Protein AF-A0A917BSP9-F1 (afdb_monomer_lite)

Organism: NCBI:txid2040280

Radius of gyration: 27.39 Å; chains: 1; bounding box: 75×54×47 Å

pLDDT: mean 82.01, std 20.77, range [38.53, 98.5]

Secondary structure (DSSP, 8-state):
--HHHHHHHHHHHHHHHHHHHHH-S----TTSTTHHHH-SSHHHHHHHHHHHHHHHHHHHHHHHHHH-TT-HHHHHHHHHHHHHHHSHHHHHHHHHHHHS-SSHHHHHHHHHHHHHHHHHHHHHTTSS-GGGTT-HHHHHHHHHHHHHHHHT--TT----------TTSSSSSSSS-----PPPPPPPP-PPPP---TT-HHHHHHHHHTT--

Structure (mmCIF, N/CA/C/O backbone):
data_AF-A0A917BSP9-F1
#
_entry.id   AF-A0A917BSP9-F1
#
loop_
_atom_site.group_PDB
_atom_site.id
_atom_site.type_symbol
_atom_site.label_atom_id
_atom_site.label_alt_id
_atom_site.label_comp_id
_atom_site.label_asym_id
_atom_site.label_entity_id
_atom_site.label_seq_id
_atom_site.pdbx_PDB_ins_code
_atom_site.Cartn_x
_atom_site.Cartn_y
_atom_site.Cartn_z
_atom_site.occupancy
_atom_site.B_iso_or_equiv
_atom_site.auth_seq_id
_atom_site.auth_comp_id
_atom_site.auth_asym_id
_atom_site.auth_atom_id
_atom_site.pdbx_PDB_model_num
ATOM 1 N N . MET A 1 1 ? 0.815 17.461 21.382 1.00 49.34 1 MET A N 1
ATOM 2 C CA . MET A 1 1 ? 0.401 16.063 21.642 1.00 49.34 1 MET A CA 1
ATOM 3 C C . MET A 1 1 ? 1.447 15.393 22.521 1.00 49.34 1 MET A C 1
ATOM 5 O O . MET A 1 1 ? 2.628 15.576 22.262 1.00 49.34 1 MET A O 1
ATOM 9 N N . THR A 1 2 ? 1.045 14.696 23.586 1.00 68.25 2 THR A N 1
ATOM 10 C CA . THR A 1 2 ? 1.968 14.062 24.544 1.00 68.25 2 THR A CA 1
ATOM 11 C C . THR A 1 2 ? 2.413 12.681 24.053 1.00 68.25 2 THR A C 1
ATOM 13 O O . THR A 1 2 ? 1.667 12.002 23.351 1.00 68.25 2 THR A O 1
ATOM 16 N N . TRP A 1 3 ? 3.607 12.235 24.458 1.00 66.50 3 TRP A N 1
ATOM 17 C CA . TRP A 1 3 ? 4.153 10.886 24.210 1.00 66.50 3 TRP A CA 1
ATOM 18 C C . TRP A 1 3 ? 3.112 9.767 24.408 1.00 66.50 3 TRP A C 1
ATOM 20 O O . TRP A 1 3 ? 2.979 8.870 23.579 1.00 66.50 3 TRP A O 1
ATOM 30 N N . LYS A 1 4 ? 2.280 9.880 25.452 1.00 67.50 4 LYS A N 1
ATOM 31 C CA . LYS A 1 4 ? 1.187 8.937 25.741 1.00 67.50 4 LYS A CA 1
ATOM 32 C C . LYS A 1 4 ? 0.162 8.827 24.600 1.00 67.50 4 LYS A C 1
ATOM 34 O O . LYS A 1 4 ? -0.273 7.722 24.294 1.00 67.50 4 LYS A O 1
ATOM 39 N N . ALA A 1 5 ? -0.194 9.937 23.950 1.00 68.44 5 ALA A N 1
ATOM 40 C CA . ALA A 1 5 ? -1.139 9.945 22.832 1.00 68.44 5 ALA A CA 1
ATOM 41 C C . ALA A 1 5 ? -0.550 9.287 21.572 1.00 68.44 5 ALA A C 1
ATOM 43 O O . ALA A 1 5 ? -1.230 8.506 20.911 1.00 68.44 5 ALA A O 1
ATOM 44 N N . TYR A 1 6 ? 0.732 9.538 21.276 1.00 60.72 6 TYR A N 1
ATOM 45 C CA . TYR A 1 6 ? 1.415 8.920 20.134 1.00 60.72 6 TYR A CA 1
ATOM 46 C C . TYR A 1 6 ? 1.546 7.398 20.296 1.00 60.72 6 TYR A C 1
ATOM 48 O O . TYR A 1 6 ? 1.212 6.642 19.384 1.00 60.72 6 TYR A O 1
ATOM 56 N N . HIS A 1 7 ? 1.957 6.934 21.482 1.00 71.62 7 HIS A N 1
ATOM 57 C CA . HIS A 1 7 ? 2.047 5.500 21.767 1.00 71.62 7 HIS A CA 1
ATOM 58 C C . HIS A 1 7 ? 0.688 4.803 21.728 1.00 71.62 7 HIS A C 1
ATOM 60 O O . HIS A 1 7 ? 0.604 3.691 21.206 1.00 71.62 7 HIS A O 1
ATOM 66 N N . ARG A 1 8 ? -0.376 5.469 22.197 1.00 86.88 8 ARG A N 1
ATOM 67 C CA . ARG A 1 8 ? -1.749 4.968 22.068 1.00 86.88 8 ARG A CA 1
ATOM 68 C C . ARG A 1 8 ? -2.145 4.821 20.599 1.00 86.88 8 ARG A C 1
ATOM 70 O O . ARG A 1 8 ? -2.619 3.758 20.219 1.00 86.88 8 ARG A O 1
ATOM 77 N N . ARG A 1 9 ? -1.874 5.826 19.757 1.00 93.25 9 ARG A N 1
ATOM 78 C CA . ARG A 1 9 ? -2.204 5.760 18.324 1.00 93.25 9 ARG A CA 1
ATOM 79 C C . ARG A 1 9 ? -1.473 4.638 17.596 1.00 93.25 9 ARG A C 1
ATOM 81 O O . ARG A 1 9 ? -2.089 3.907 16.827 1.00 93.25 9 ARG A O 1
ATOM 88 N N . ALA A 1 10 ? -0.178 4.471 17.853 1.00 93.06 10 ALA A N 1
ATOM 89 C CA . ALA A 1 10 ? 0.601 3.395 17.248 1.00 93.06 10 ALA A CA 1
ATOM 90 C C . ALA A 1 10 ? 0.126 2.001 17.695 1.00 93.06 10 ALA A C 1
ATOM 92 O O . ALA A 1 10 ? 0.130 1.072 16.890 1.00 93.06 10 ALA A O 1
ATOM 93 N N . GLU A 1 11 ? -0.277 1.849 18.960 1.00 94.75 11 GLU A N 1
ATOM 94 C CA . GLU A 1 11 ? -0.828 0.593 19.479 1.00 94.75 11 GLU A CA 1
ATOM 95 C C . GLU A 1 11 ? -2.179 0.259 18.849 1.00 94.75 11 GLU A C 1
ATOM 97 O O . GLU A 1 11 ? -2.334 -0.828 18.296 1.00 94.75 11 GLU A O 1
ATOM 102 N N . VAL A 1 12 ? -3.115 1.210 18.824 1.00 96.62 12 VAL A N 1
ATOM 103 C CA . VAL A 1 12 ? -4.421 0.997 18.183 1.00 96.62 12 VAL A CA 1
ATOM 104 C C . VAL A 1 12 ? -4.240 0.673 16.698 1.00 96.62 12 VAL A C 1
ATOM 106 O O . VAL A 1 12 ? -4.826 -0.286 16.209 1.00 96.62 12 VAL A O 1
ATOM 109 N N . LEU A 1 13 ? -3.346 1.364 15.977 1.00 96.62 13 LEU A N 1
ATOM 110 C CA . LEU A 1 13 ? -3.078 1.056 14.566 1.00 96.62 13 LEU A CA 1
ATOM 111 C C . LEU A 1 13 ? -2.479 -0.350 14.352 1.00 96.62 13 LEU A C 1
ATOM 113 O O . LEU A 1 13 ? -2.692 -0.959 13.302 1.00 96.62 13 LEU A O 1
ATOM 117 N N . ARG A 1 14 ? -1.723 -0.894 15.318 1.00 96.12 14 ARG A N 1
ATOM 118 C CA . ARG A 1 14 ? -1.266 -2.295 15.266 1.00 96.12 14 ARG A CA 1
ATOM 119 C C . ARG A 1 14 ? -2.429 -3.270 15.417 1.00 96.12 14 ARG A C 1
ATOM 121 O O . ARG A 1 14 ? -2.484 -4.229 14.654 1.00 96.12 14 ARG A O 1
ATOM 128 N N . GLN A 1 15 ? -3.341 -3.008 16.349 1.00 97.06 15 GLN A N 1
ATOM 129 C CA . GLN A 1 15 ? -4.525 -3.841 16.579 1.00 97.06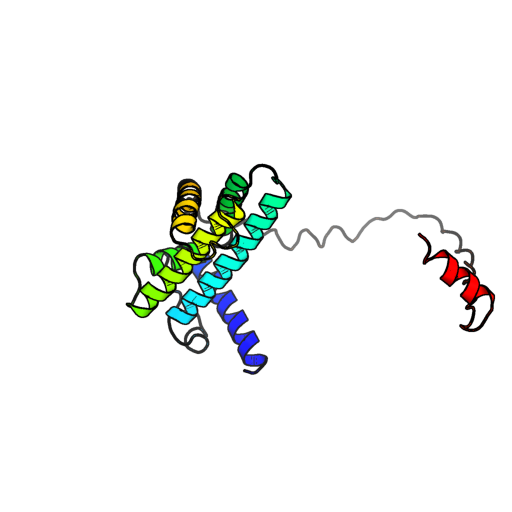 15 GLN A CA 1
ATOM 130 C C . GLN A 1 15 ? -5.479 -3.808 15.382 1.00 97.06 15 GLN A C 1
ATOM 132 O O . GLN A 1 15 ? -5.897 -4.857 14.904 1.00 97.06 15 GLN A O 1
ATOM 137 N N . VAL A 1 16 ? -5.727 -2.619 14.828 1.00 98.19 16 VAL A N 1
ATOM 138 C CA . VAL A 1 16 ? -6.470 -2.411 13.576 1.00 98.19 16 VAL A CA 1
ATOM 139 C C . VAL A 1 16 ? -5.854 -3.233 12.442 1.00 98.19 16 VAL A C 1
ATOM 141 O O . VAL A 1 16 ? -6.567 -3.980 11.781 1.00 98.19 16 VAL A O 1
ATOM 144 N N . ALA A 1 17 ? -4.534 -3.141 12.234 1.00 96.81 17 ALA A N 1
ATOM 145 C CA . ALA A 1 17 ? -3.855 -3.900 11.182 1.00 96.81 17 ALA A CA 1
ATOM 146 C C . ALA A 1 17 ? -4.019 -5.420 11.361 1.00 96.81 17 ALA A C 1
ATOM 148 O O . ALA A 1 17 ? -4.314 -6.124 10.401 1.00 96.81 17 ALA A O 1
ATOM 149 N N . ALA A 1 18 ? -3.886 -5.920 12.594 1.00 96.38 18 ALA A N 1
ATOM 150 C CA . ALA A 1 18 ? -4.111 -7.332 12.890 1.00 96.38 18 ALA A CA 1
ATOM 151 C C . ALA A 1 18 ? -5.566 -7.757 12.625 1.00 96.38 18 ALA A C 1
ATOM 153 O O . ALA A 1 18 ? -5.799 -8.842 12.095 1.00 96.38 18 ALA A O 1
ATOM 154 N N . ALA A 1 19 ? -6.541 -6.904 12.953 1.00 97.31 19 ALA A N 1
ATOM 155 C CA . ALA A 1 19 ? -7.955 -7.186 12.735 1.00 97.31 19 ALA A CA 1
ATOM 156 C C . ALA A 1 19 ? -8.299 -7.282 11.241 1.00 97.31 19 ALA A C 1
ATOM 158 O O . ALA A 1 19 ? -8.952 -8.239 10.827 1.00 97.31 19 ALA A O 1
ATOM 159 N N . VAL A 1 20 ? -7.821 -6.347 10.414 1.00 96.75 20 VAL A N 1
ATOM 160 C CA . VAL A 1 20 ? -8.097 -6.378 8.965 1.00 96.75 20 VAL A CA 1
ATOM 161 C C . VAL A 1 20 ? -7.381 -7.532 8.274 1.00 96.75 20 VAL A C 1
ATOM 163 O O . VAL A 1 20 ? -7.950 -8.148 7.377 1.00 96.75 20 VAL A O 1
ATOM 166 N N . ASP A 1 21 ? -6.165 -7.881 8.706 1.00 93.94 21 ASP A N 1
ATOM 167 C CA . ASP A 1 21 ? -5.427 -9.022 8.150 1.00 93.94 21 ASP A CA 1
ATOM 168 C C . ASP A 1 21 ? -6.046 -10.373 8.535 1.00 93.94 21 ASP A C 1
ATOM 170 O O . ASP A 1 21 ? -5.861 -11.348 7.798 1.00 93.94 21 ASP A O 1
ATOM 174 N N . LEU A 1 22 ? -6.780 -10.429 9.653 1.00 94.00 22 LEU A N 1
ATOM 175 C CA . LEU A 1 22 ? -7.573 -11.587 10.059 1.00 94.00 22 LEU A CA 1
ATOM 176 C C . LEU A 1 22 ? -8.869 -11.698 9.245 1.00 94.00 22 LEU A C 1
ATOM 178 O O . LEU A 1 22 ? -9.186 -12.785 8.770 1.00 94.00 22 LEU A O 1
ATOM 182 N N . ARG A 1 23 ? -9.608 -10.592 9.090 1.00 93.94 23 ARG A N 1
ATOM 183 C CA . ARG A 1 23 ? -10.923 -10.575 8.423 1.00 93.94 23 ARG A CA 1
ATOM 184 C C . ARG A 1 23 ? -10.823 -10.703 6.909 1.00 93.94 23 ARG A C 1
ATOM 186 O O . ARG A 1 23 ? -11.535 -11.506 6.321 1.00 93.94 23 ARG A O 1
ATOM 193 N N . ARG A 1 24 ? -9.926 -9.925 6.291 1.00 94.06 24 ARG A N 1
ATOM 194 C CA . ARG A 1 24 ? -9.717 -9.856 4.832 1.00 94.06 24 ARG A CA 1
ATOM 195 C C . ARG A 1 24 ? -11.021 -9.724 4.035 1.00 94.06 24 ARG A C 1
ATOM 197 O O . ARG A 1 24 ? -11.161 -10.320 2.973 1.00 94.06 24 ARG A O 1
ATOM 204 N N . ASP A 1 25 ? -11.954 -8.938 4.551 1.00 94.56 25 ASP A N 1
ATOM 205 C CA . ASP A 1 25 ? -13.281 -8.703 3.972 1.00 94.56 25 ASP A CA 1
ATOM 206 C C . ASP A 1 25 ? -13.430 -7.289 3.382 1.00 94.56 25 ASP A C 1
ATOM 208 O O . ASP A 1 25 ? -14.484 -6.955 2.856 1.00 94.56 25 ASP A O 1
ATOM 212 N N . GLY A 1 26 ? -12.389 -6.453 3.479 1.00 94.88 26 GLY A N 1
ATOM 213 C CA . GLY A 1 26 ? -12.411 -5.060 3.020 1.00 94.88 26 GLY A CA 1
ATOM 214 C C . GLY A 1 26 ? -13.157 -4.097 3.948 1.00 94.88 26 GLY A C 1
ATOM 215 O O . GLY A 1 26 ? -13.163 -2.897 3.694 1.00 94.88 26 GLY A O 1
ATOM 216 N N . THR A 1 27 ? -13.727 -4.575 5.057 1.00 96.31 27 THR A N 1
ATOM 217 C CA . THR A 1 27 ? -14.506 -3.728 5.967 1.00 96.31 27 THR A CA 1
ATOM 218 C C . THR A 1 27 ? -13.588 -2.880 6.848 1.00 96.31 27 THR A C 1
ATOM 220 O O . THR A 1 27 ? -12.643 -3.383 7.465 1.00 96.31 27 THR A O 1
ATOM 223 N N . LEU A 1 28 ? -13.880 -1.579 6.950 1.00 96.75 28 LEU A N 1
ATOM 224 C CA . LEU A 1 28 ? -13.164 -0.677 7.851 1.00 96.75 28 LEU A CA 1
ATOM 225 C C . LEU A 1 28 ? -13.391 -1.111 9.318 1.00 96.75 28 LEU A C 1
ATOM 227 O O . LEU A 1 28 ? -14.539 -1.193 9.754 1.00 96.75 28 LEU A O 1
ATOM 231 N N . PRO A 1 29 ? -12.336 -1.385 10.108 1.00 95.44 29 PRO A N 1
ATOM 232 C CA . PRO A 1 29 ? -12.455 -2.021 11.423 1.00 95.44 29 PRO A CA 1
ATOM 233 C C . PRO A 1 29 ? -12.761 -0.995 12.532 1.00 95.44 29 PRO A C 1
ATOM 235 O O . PRO A 1 29 ? -11.977 -0.814 13.468 1.00 95.44 29 PRO A O 1
ATOM 238 N N . THR A 1 30 ? -13.880 -0.280 12.417 1.00 96.00 30 THR A N 1
ATOM 239 C CA . THR A 1 30 ? -14.297 0.759 13.380 1.00 96.00 30 THR A CA 1
ATOM 240 C C . THR A 1 30 ? -14.679 0.195 14.751 1.00 96.00 30 THR A C 1
ATOM 242 O O . THR A 1 30 ? -14.693 0.921 15.742 1.00 96.00 30 THR A O 1
ATOM 245 N N . ASP A 1 31 ? -14.925 -1.111 14.822 1.00 95.69 31 ASP A N 1
ATOM 246 C CA . ASP A 1 31 ? -15.264 -1.864 16.026 1.00 95.69 31 ASP A CA 1
ATOM 247 C C . ASP A 1 31 ? -14.044 -2.259 16.882 1.00 95.69 31 ASP A C 1
ATOM 249 O O . ASP A 1 31 ? -14.206 -2.762 17.996 1.00 95.69 31 ASP A O 1
ATOM 253 N N . VAL A 1 32 ? -12.816 -2.034 16.398 1.00 96.38 32 VAL A N 1
ATOM 254 C CA . VAL A 1 32 ? -11.599 -2.318 17.174 1.00 96.38 32 VAL A CA 1
ATOM 255 C C . VAL A 1 32 ? -11.508 -1.368 18.380 1.00 96.38 32 VAL A C 1
ATOM 257 O O . VAL A 1 32 ? -11.580 -0.146 18.208 1.00 96.38 32 VAL A O 1
ATOM 260 N N . PRO A 1 33 ? -11.298 -1.886 19.609 1.00 95.06 33 PRO A N 1
ATOM 261 C CA . PRO A 1 33 ? -11.201 -1.053 20.803 1.00 95.06 33 PRO A CA 1
ATOM 262 C C . PRO A 1 33 ? -10.160 0.064 20.670 1.00 95.06 33 PRO A C 1
ATOM 264 O O . PRO A 1 33 ? -9.021 -0.165 20.263 1.00 95.06 33 PRO A O 1
ATOM 267 N N . GLY A 1 34 ? -10.533 1.286 21.051 1.00 93.94 34 GLY A N 1
ATOM 268 C CA . GLY A 1 34 ? -9.641 2.441 20.994 1.00 93.94 34 GLY A CA 1
ATOM 269 C C . GLY A 1 34 ? -9.672 3.216 19.674 1.00 93.94 34 GLY A C 1
ATOM 270 O O . GLY A 1 34 ? -9.044 4.276 19.618 1.00 93.94 34 GLY A O 1
ATOM 271 N N . VAL A 1 35 ? -10.345 2.725 18.623 1.00 96.69 35 VAL A N 1
ATOM 272 C CA . VAL A 1 35 ? -10.421 3.414 17.322 1.00 96.69 35 VAL A CA 1
ATOM 273 C C . VAL A 1 35 ? -11.150 4.749 17.443 1.00 96.69 35 VAL A C 1
ATOM 275 O O . VAL A 1 35 ? -10.567 5.773 17.086 1.00 96.69 35 VAL A O 1
ATOM 278 N N . ALA A 1 36 ? -12.361 4.753 18.004 1.00 94.88 36 ALA A N 1
ATOM 279 C CA . ALA A 1 36 ? -13.198 5.951 18.116 1.00 94.88 36 ALA A CA 1
ATOM 280 C C . ALA A 1 36 ? -12.549 7.068 18.957 1.00 94.88 36 ALA A C 1
ATOM 282 O O . ALA A 1 36 ? -12.802 8.248 18.739 1.00 94.88 36 ALA A O 1
ATOM 283 N N . GLU A 1 37 ? -11.685 6.718 19.912 1.00 94.06 37 GLU A N 1
ATOM 284 C CA . GLU A 1 37 ? -10.956 7.682 20.740 1.00 94.06 37 GLU A CA 1
ATOM 285 C C . GLU A 1 37 ? -9.628 8.145 20.123 1.00 94.06 37 GLU A C 1
ATOM 287 O O . GLU A 1 37 ? -9.020 9.099 20.615 1.00 94.06 37 GLU A O 1
ATOM 292 N N . THR A 1 38 ? -9.125 7.440 19.106 1.00 95.69 38 THR A N 1
ATOM 293 C CA . THR A 1 38 ? -7.786 7.656 18.530 1.00 95.69 38 THR A CA 1
ATOM 294 C C . THR A 1 38 ? -7.829 8.321 17.161 1.00 95.69 38 THR A C 1
ATOM 296 O O . THR A 1 38 ? -6.916 9.090 16.834 1.00 95.69 38 THR A O 1
ATOM 299 N N . PHE A 1 39 ? -8.840 8.000 16.359 1.00 95.69 39 PHE A N 1
ATOM 300 C CA . PHE A 1 39 ? -9.026 8.520 15.011 1.00 95.69 39 PHE A CA 1
ATOM 301 C C . PHE A 1 39 ? -10.222 9.459 14.997 1.00 95.69 39 PHE A C 1
ATOM 303 O O . PHE A 1 39 ? -11.240 9.182 15.623 1.00 95.69 39 PHE A O 1
ATOM 310 N N . THR A 1 40 ? -10.077 10.601 14.326 1.00 95.31 40 THR A N 1
ATOM 311 C CA . THR A 1 40 ? -11.130 11.630 14.318 1.00 95.31 40 THR A CA 1
ATOM 312 C C . THR A 1 40 ? -12.373 11.180 13.554 1.00 95.31 40 THR A C 1
ATOM 314 O O . THR A 1 40 ? -13.487 11.494 13.961 1.00 95.31 40 THR A O 1
ATOM 317 N N . ASP A 1 41 ? -12.170 10.471 12.449 1.00 96.31 41 ASP A N 1
ATOM 318 C CA . ASP A 1 41 ? -13.205 9.980 11.549 1.00 96.31 41 ASP A CA 1
ATOM 319 C C . ASP A 1 41 ? -12.668 8.789 10.731 1.00 96.31 41 ASP A C 1
ATOM 321 O O . ASP A 1 41 ? -11.490 8.418 10.831 1.00 96.31 41 ASP A O 1
ATOM 325 N N . ASP A 1 42 ? -13.535 8.192 9.911 1.00 97.44 42 ASP A N 1
ATOM 326 C CA . ASP A 1 42 ? -13.175 7.087 9.018 1.00 97.44 42 ASP A CA 1
ATOM 327 C C . ASP A 1 42 ? -12.043 7.476 8.061 1.00 97.44 42 ASP A C 1
ATOM 329 O O . ASP A 1 42 ? -11.150 6.672 7.792 1.00 97.44 42 ASP A O 1
ATOM 333 N N . LEU A 1 43 ? -12.025 8.726 7.587 1.00 97.81 43 LEU A N 1
ATOM 334 C CA . LEU A 1 43 ? -10.984 9.220 6.692 1.00 97.81 43 LEU A CA 1
ATOM 335 C C . LEU A 1 43 ? -9.607 9.260 7.374 1.00 97.81 43 LEU A C 1
ATOM 337 O O . LEU A 1 43 ? -8.609 8.922 6.738 1.00 97.81 43 LEU A O 1
ATOM 341 N N . ASP A 1 44 ? -9.524 9.641 8.650 1.00 97.75 44 ASP A N 1
ATOM 342 C CA . ASP A 1 44 ? -8.280 9.592 9.425 1.00 97.75 44 ASP A CA 1
ATOM 343 C C . ASP A 1 44 ? -7.784 8.146 9.604 1.00 97.75 44 ASP A C 1
ATOM 345 O O . ASP A 1 44 ? -6.590 7.865 9.440 1.00 97.75 44 ASP A O 1
ATOM 349 N N . LEU A 1 45 ? -8.692 7.199 9.868 1.00 98.06 45 LEU A N 1
ATOM 350 C CA . LEU A 1 45 ? -8.347 5.778 9.960 1.00 98.06 45 LEU A CA 1
ATOM 351 C C . LEU A 1 45 ? -7.869 5.214 8.612 1.00 98.06 45 LEU A C 1
ATOM 353 O O . LEU A 1 45 ? -6.801 4.597 8.546 1.00 98.06 45 LEU A O 1
ATOM 357 N N . ILE A 1 46 ? -8.607 5.470 7.529 1.00 98.31 46 ILE A N 1
ATOM 358 C CA . ILE A 1 46 ? -8.232 5.071 6.165 1.00 98.31 46 ILE A CA 1
ATOM 359 C C . ILE A 1 46 ? -6.890 5.701 5.783 1.00 98.31 46 ILE A C 1
ATOM 361 O O . ILE A 1 46 ? -6.017 5.019 5.248 1.00 98.31 46 ILE A O 1
ATOM 365 N N . GLY A 1 47 ? -6.675 6.978 6.102 1.00 97.81 47 GLY A N 1
ATOM 366 C CA . GLY A 1 47 ? -5.415 7.674 5.854 1.00 97.81 47 GLY A CA 1
ATOM 367 C C . GLY A 1 47 ? -4.230 7.024 6.573 1.00 97.81 47 GLY A C 1
ATOM 368 O O . GLY A 1 47 ? -3.159 6.865 5.984 1.00 97.81 47 GLY A O 1
ATOM 369 N N . ALA A 1 48 ? -4.416 6.582 7.819 1.00 98.00 48 ALA A N 1
ATOM 370 C CA . ALA A 1 48 ? -3.388 5.860 8.566 1.00 98.00 48 ALA A CA 1
ATOM 371 C C . ALA A 1 48 ? -3.084 4.473 7.970 1.00 98.00 48 ALA A C 1
ATOM 373 O O . ALA A 1 48 ? -1.917 4.077 7.883 1.00 98.00 48 ALA A O 1
ATOM 374 N N . LEU A 1 49 ? -4.116 3.750 7.528 1.00 98.38 49 LEU A N 1
ATOM 375 C CA . LEU A 1 49 ? -3.976 2.467 6.836 1.00 98.38 49 LEU A CA 1
ATOM 376 C C . LEU A 1 49 ? -3.264 2.624 5.486 1.00 98.38 49 LEU A C 1
ATOM 378 O O . LEU A 1 49 ? -2.310 1.895 5.208 1.00 98.38 49 LEU A O 1
ATOM 382 N N . HIS A 1 50 ? -3.647 3.627 4.697 1.00 97.75 50 HIS A N 1
ATOM 383 C CA . HIS A 1 50 ? -3.011 3.955 3.423 1.00 97.75 50 HIS A CA 1
ATOM 384 C C . HIS A 1 50 ? -1.546 4.370 3.605 1.00 97.75 50 HIS A C 1
ATOM 386 O O . HIS A 1 50 ? -0.689 3.974 2.820 1.00 97.75 50 HIS A O 1
ATOM 392 N N . LEU A 1 51 ? -1.216 5.134 4.652 1.00 97.38 51 LEU A N 1
ATOM 393 C CA . LEU A 1 51 ? 0.174 5.484 4.957 1.00 97.38 51 LEU A CA 1
ATOM 394 C C . LEU A 1 51 ? 1.012 4.237 5.269 1.00 97.38 51 LEU A C 1
ATOM 396 O O . LEU A 1 51 ? 2.128 4.103 4.769 1.00 97.38 51 LEU A O 1
ATOM 400 N N . ARG A 1 52 ? 0.471 3.304 6.061 1.00 97.81 52 ARG A N 1
ATOM 401 C CA . ARG A 1 52 ? 1.145 2.038 6.378 1.00 97.81 52 ARG A CA 1
ATOM 402 C C . ARG A 1 52 ? 1.336 1.161 5.140 1.00 97.81 52 ARG A C 1
ATOM 404 O O . ARG A 1 52 ? 2.407 0.577 4.978 1.00 97.81 52 ARG A O 1
ATOM 411 N N . TRP A 1 53 ? 0.321 1.087 4.277 1.00 98.19 53 TRP A N 1
ATOM 412 C CA . TRP A 1 53 ? 0.419 0.456 2.960 1.00 98.19 53 TRP A CA 1
ATOM 413 C C . TRP A 1 53 ? 1.561 1.072 2.147 1.00 98.19 53 TRP A C 1
ATOM 415 O O . TRP A 1 53 ? 2.473 0.362 1.733 1.00 98.19 53 TRP A O 1
ATOM 425 N N . HIS A 1 54 ? 1.565 2.397 2.012 1.00 97.56 54 HIS A N 1
ATOM 426 C CA . HIS A 1 54 ? 2.534 3.123 1.204 1.00 97.56 54 HIS A CA 1
ATOM 427 C C . HIS A 1 54 ? 3.979 2.922 1.683 1.00 97.56 54 HIS A C 1
ATOM 429 O O . HIS A 1 54 ? 4.872 2.631 0.893 1.00 97.56 54 HIS A O 1
ATOM 435 N N . GLN A 1 55 ? 4.213 3.008 2.995 1.00 97.69 55 GLN A N 1
ATOM 436 C CA . GLN A 1 55 ? 5.532 2.761 3.584 1.00 97.69 55 GLN A CA 1
ATOM 437 C C . GLN A 1 55 ? 6.022 1.333 3.316 1.00 97.69 55 GLN A C 1
ATOM 439 O O . GLN A 1 55 ? 7.195 1.128 3.006 1.00 97.69 55 GLN A O 1
ATOM 444 N N . ARG A 1 56 ? 5.129 0.337 3.411 1.00 98.19 56 ARG A N 1
ATOM 445 C CA . ARG A 1 56 ? 5.469 -1.051 3.077 1.00 98.19 56 ARG A CA 1
ATOM 446 C C . ARG A 1 56 ? 5.767 -1.209 1.590 1.00 98.19 56 ARG A C 1
ATOM 448 O O . ARG A 1 56 ? 6.730 -1.891 1.261 1.00 98.19 56 ARG A O 1
ATOM 455 N N . LEU A 1 57 ? 4.953 -0.607 0.727 1.00 98.50 57 LEU A N 1
ATOM 456 C CA . LEU A 1 57 ? 5.105 -0.647 -0.723 1.00 98.50 57 LEU A CA 1
ATOM 457 C C . LEU A 1 57 ? 6.477 -0.128 -1.152 1.00 98.50 57 LEU A C 1
ATOM 459 O O . LEU A 1 57 ? 7.214 -0.850 -1.816 1.00 98.50 57 LEU A O 1
ATOM 463 N N . VAL A 1 58 ? 6.847 1.076 -0.710 1.00 97.56 58 VAL A N 1
ATOM 464 C CA . VAL A 1 58 ? 8.149 1.675 -1.037 1.00 97.56 58 VAL A CA 1
ATOM 465 C C . VAL A 1 58 ? 9.295 0.780 -0.566 1.00 97.56 58 VAL A C 1
ATOM 467 O O . VAL A 1 58 ? 10.162 0.446 -1.366 1.00 97.56 58 VAL A O 1
ATOM 470 N N . GLY A 1 59 ? 9.255 0.298 0.682 1.00 98.00 59 GLY A N 1
ATOM 471 C CA . GLY A 1 59 ? 10.307 -0.578 1.204 1.00 98.00 59 GLY A CA 1
ATOM 472 C C . GLY A 1 59 ? 10.441 -1.909 0.451 1.00 98.00 59 GLY A C 1
ATOM 473 O O . GLY A 1 59 ? 11.555 -2.387 0.251 1.00 98.00 59 GLY A O 1
ATOM 474 N N . GLN A 1 60 ? 9.332 -2.506 -0.005 1.00 98.12 60 GLN A N 1
ATOM 475 C CA . GLN A 1 60 ? 9.382 -3.727 -0.820 1.00 98.12 60 GLN A CA 1
ATOM 476 C C . GLN A 1 60 ? 9.961 -3.456 -2.212 1.00 98.12 60 GLN A C 1
ATOM 478 O O . GLN A 1 60 ? 10.776 -4.237 -2.693 1.00 98.12 60 GLN A O 1
ATOM 483 N N . ILE A 1 61 ? 9.589 -2.344 -2.849 1.00 98.12 61 ILE A N 1
ATOM 484 C CA . ILE A 1 61 ? 10.151 -1.958 -4.149 1.00 98.12 61 ILE A CA 1
ATOM 485 C C . ILE A 1 61 ? 11.662 -1.738 -4.034 1.00 98.12 61 ILE A C 1
ATOM 487 O O . ILE A 1 61 ? 12.417 -2.311 -4.815 1.00 98.12 61 ILE A O 1
ATOM 491 N N . GLU A 1 62 ? 12.112 -0.969 -3.041 1.00 96.62 62 GLU A N 1
ATOM 492 C CA . GLU A 1 62 ? 13.538 -0.718 -2.798 1.00 96.62 62 GLU A CA 1
ATOM 493 C C . GLU A 1 62 ? 14.308 -2.024 -2.573 1.00 96.62 62 GLU A C 1
ATOM 495 O O . GLU A 1 62 ? 15.373 -2.231 -3.157 1.00 96.62 62 GLU A O 1
ATOM 500 N N . GLN A 1 63 ? 13.748 -2.944 -1.781 1.00 96.19 63 GLN A N 1
ATOM 501 C CA . GLN A 1 63 ? 14.342 -4.259 -1.572 1.00 96.19 63 GLN A CA 1
ATOM 502 C C . GLN A 1 63 ? 14.458 -5.036 -2.891 1.00 96.19 63 GLN A C 1
ATOM 504 O O . GLN A 1 63 ? 15.513 -5.602 -3.167 1.00 96.19 63 GLN A O 1
ATOM 509 N N . HIS A 1 64 ? 13.417 -5.071 -3.723 1.00 95.94 64 HIS A N 1
ATOM 510 C CA . HIS A 1 64 ? 13.466 -5.774 -5.009 1.00 95.94 64 HIS A CA 1
ATOM 511 C C . HIS A 1 64 ? 14.470 -5.140 -5.985 1.00 95.94 64 HIS A C 1
ATOM 513 O O . HIS A 1 64 ? 15.246 -5.862 -6.609 1.00 95.94 64 HIS A O 1
ATOM 519 N N . GLN A 1 65 ? 14.542 -3.809 -6.047 1.00 95.38 65 GLN A N 1
ATOM 520 C CA . GLN A 1 65 ? 15.496 -3.089 -6.898 1.00 95.38 65 GLN A CA 1
ATOM 521 C C . GLN A 1 65 ? 16.958 -3.351 -6.512 1.00 95.38 65 GLN A C 1
ATOM 523 O O . GLN A 1 65 ? 17.818 -3.416 -7.387 1.00 95.38 65 GLN A O 1
ATOM 528 N N . GLN A 1 66 ? 17.252 -3.561 -5.224 1.00 94.06 66 GLN A N 1
ATOM 529 C CA . GLN A 1 66 ? 18.594 -3.958 -4.776 1.00 94.06 66 GLN A CA 1
ATOM 530 C C . GLN A 1 66 ? 19.013 -5.337 -5.308 1.00 94.06 66 GLN A C 1
ATOM 532 O O . GLN A 1 66 ? 20.198 -5.564 -5.542 1.00 94.06 66 GLN A O 1
ATOM 537 N N . HIS A 1 67 ? 18.058 -6.252 -5.507 1.00 88.50 67 HIS A N 1
ATOM 538 C CA . HIS A 1 67 ? 18.323 -7.609 -5.994 1.00 88.50 67 HIS A CA 1
ATOM 539 C C . HIS A 1 67 ? 18.243 -7.721 -7.528 1.00 88.50 67 HIS A C 1
ATOM 541 O O . HIS A 1 67 ? 18.908 -8.580 -8.107 1.00 88.50 67 HIS A O 1
ATOM 547 N N . HIS A 1 68 ? 17.474 -6.848 -8.192 1.00 81.88 68 HIS A N 1
ATOM 548 C CA . HIS A 1 68 ? 17.229 -6.868 -9.641 1.00 81.88 68 HIS A CA 1
ATOM 549 C C . HIS A 1 68 ? 17.393 -5.478 -10.297 1.00 81.88 68 HIS A C 1
ATOM 551 O O . HIS A 1 68 ? 16.462 -4.969 -10.922 1.00 81.88 68 HIS A O 1
ATOM 557 N N . PRO A 1 69 ? 18.579 -4.846 -10.216 1.00 82.44 69 PRO A N 1
ATOM 558 C CA . PRO A 1 69 ? 18.750 -3.433 -10.575 1.00 82.44 69 PRO A CA 1
ATOM 559 C C . PRO A 1 69 ? 18.550 -3.112 -12.066 1.00 82.44 69 PRO A C 1
ATOM 561 O O . PRO A 1 69 ? 18.403 -1.948 -12.426 1.00 82.44 69 PRO A O 1
ATOM 564 N N . THR A 1 70 ? 18.567 -4.115 -12.947 1.00 89.62 70 THR A N 1
ATOM 565 C CA . THR A 1 70 ? 18.443 -3.930 -14.402 1.00 89.62 70 THR A CA 1
ATOM 566 C C . THR A 1 70 ? 17.004 -3.958 -14.917 1.00 89.62 70 THR A C 1
ATOM 568 O O . THR A 1 70 ? 16.780 -3.553 -16.053 1.00 89.62 70 THR A O 1
ATOM 571 N N . ASP A 1 71 ? 16.040 -4.426 -14.117 1.00 94.31 71 ASP A N 1
ATOM 572 C CA . ASP A 1 71 ? 14.619 -4.485 -14.488 1.00 94.31 71 ASP A CA 1
ATOM 573 C C . ASP A 1 71 ? 13.776 -3.771 -13.421 1.00 94.31 71 ASP A C 1
ATOM 575 O O . ASP A 1 71 ? 13.248 -4.368 -12.475 1.00 94.31 71 ASP A O 1
ATOM 579 N N . LEU A 1 72 ? 13.723 -2.441 -13.538 1.00 96.19 72 LEU A N 1
ATOM 580 C CA . LEU A 1 72 ? 13.038 -1.582 -12.573 1.00 96.19 72 LEU A CA 1
ATOM 581 C C . LEU A 1 72 ? 11.521 -1.771 -12.614 1.00 96.19 72 LEU A C 1
ATOM 583 O O . LEU A 1 72 ? 10.885 -1.747 -11.563 1.00 96.19 72 LEU A O 1
ATOM 587 N N . GLU A 1 73 ? 10.939 -1.986 -13.794 1.00 96.44 73 GLU A N 1
ATOM 588 C CA . GLU A 1 73 ? 9.497 -2.194 -13.927 1.00 96.44 73 GLU A CA 1
ATOM 589 C C . GLU A 1 73 ? 9.074 -3.518 -13.278 1.00 96.44 73 GLU A C 1
ATOM 591 O O . GLU A 1 73 ? 8.147 -3.520 -12.460 1.00 96.44 73 GLU A O 1
ATOM 596 N N . ALA A 1 74 ? 9.792 -4.621 -13.539 1.00 95.75 74 ALA A N 1
ATOM 597 C CA . ALA A 1 74 ? 9.524 -5.884 -12.854 1.00 95.75 74 ALA A CA 1
ATOM 598 C C . ALA A 1 74 ? 9.758 -5.774 -11.341 1.00 95.75 74 ALA A C 1
ATOM 600 O O . ALA A 1 74 ? 8.947 -6.276 -10.567 1.00 95.75 74 ALA A O 1
ATOM 601 N N . SER A 1 75 ? 10.796 -5.051 -10.902 1.00 97.25 75 SER A N 1
ATOM 602 C CA . SER A 1 75 ? 11.046 -4.805 -9.474 1.00 97.25 75 SER A CA 1
ATOM 603 C C . SER A 1 75 ? 9.894 -4.055 -8.800 1.00 97.25 75 SER A C 1
ATOM 605 O O . SER A 1 75 ? 9.520 -4.385 -7.674 1.00 97.25 75 SER A O 1
ATOM 607 N N . VAL A 1 76 ? 9.300 -3.066 -9.478 1.00 98.12 76 VAL A N 1
ATOM 608 C CA . VAL A 1 76 ? 8.128 -2.338 -8.969 1.00 98.12 76 VAL A CA 1
ATOM 609 C C . VAL A 1 76 ? 6.903 -3.248 -8.899 1.00 98.12 76 VAL A C 1
ATOM 611 O O . VAL A 1 76 ? 6.233 -3.272 -7.866 1.00 98.12 76 VAL A O 1
ATOM 614 N N . ARG A 1 77 ? 6.621 -4.022 -9.954 1.00 97.81 77 ARG A N 1
ATOM 615 C CA . ARG A 1 77 ? 5.511 -4.989 -9.978 1.00 97.81 77 ARG A CA 1
ATOM 616 C C . ARG A 1 77 ? 5.645 -6.021 -8.855 1.00 97.81 77 ARG A C 1
ATOM 618 O O . ARG A 1 77 ? 4.694 -6.266 -8.113 1.00 97.81 77 ARG A O 1
ATOM 625 N N . ASP A 1 78 ? 6.828 -6.606 -8.708 1.00 96.88 78 ASP A N 1
ATOM 626 C CA . ASP A 1 78 ? 7.088 -7.659 -7.730 1.00 96.88 78 ASP A CA 1
ATOM 627 C C . ASP A 1 78 ? 7.094 -7.095 -6.299 1.00 96.88 78 ASP A C 1
ATOM 629 O O . ASP A 1 78 ? 6.522 -7.706 -5.394 1.00 96.88 78 ASP A O 1
ATOM 633 N N . GLY A 1 79 ? 7.635 -5.887 -6.103 1.00 97.81 79 GLY A N 1
ATOM 634 C CA . GLY A 1 79 ? 7.559 -5.152 -4.841 1.00 97.81 79 GLY A CA 1
ATOM 635 C C . GLY A 1 79 ? 6.120 -4.802 -4.448 1.00 97.81 79 GLY A C 1
ATOM 636 O O . GLY A 1 79 ? 5.736 -4.968 -3.286 1.00 97.81 79 GLY A O 1
ATOM 637 N N . TRP A 1 80 ? 5.287 -4.403 -5.414 1.00 98.44 80 TRP A N 1
ATOM 638 C CA . TRP A 1 80 ? 3.854 -4.188 -5.197 1.00 98.44 80 TRP A CA 1
ATOM 639 C C . TRP A 1 80 ? 3.161 -5.476 -4.747 1.00 98.44 80 TRP A C 1
ATOM 641 O O . TRP A 1 80 ? 2.463 -5.488 -3.730 1.00 98.44 80 TRP A O 1
ATOM 651 N N . LEU A 1 81 ? 3.413 -6.589 -5.442 1.00 97.31 81 LEU A N 1
ATOM 652 C CA . LEU A 1 81 ? 2.850 -7.896 -5.103 1.00 97.31 81 LEU A CA 1
ATOM 653 C C . LEU A 1 81 ? 3.309 -8.373 -3.717 1.00 97.31 81 LEU A C 1
ATOM 655 O O . LEU A 1 81 ? 2.507 -8.890 -2.935 1.00 97.31 81 LEU A O 1
ATOM 659 N N . ALA A 1 82 ? 4.583 -8.173 -3.377 1.00 97.00 82 ALA A N 1
ATOM 660 C CA . ALA A 1 82 ? 5.131 -8.486 -2.062 1.00 97.00 82 ALA A CA 1
ATOM 661 C C . ALA A 1 82 ? 4.486 -7.636 -0.955 1.00 97.00 82 ALA A C 1
ATOM 663 O O . ALA A 1 82 ? 4.175 -8.155 0.120 1.00 97.00 82 ALA A O 1
ATOM 664 N N . ALA A 1 83 ? 4.226 -6.351 -1.209 1.00 98.00 83 ALA A N 1
ATOM 665 C CA . ALA A 1 83 ? 3.509 -5.487 -0.277 1.00 98.00 83 ALA A CA 1
ATOM 666 C C . ALA A 1 83 ? 2.056 -5.943 -0.083 1.00 98.00 83 ALA A C 1
ATOM 668 O O . ALA A 1 83 ? 1.607 -6.066 1.059 1.00 98.00 83 ALA A O 1
ATOM 669 N N . ALA A 1 84 ? 1.349 -6.268 -1.171 1.00 97.31 84 ALA A N 1
ATOM 670 C CA . ALA A 1 84 ? -0.030 -6.765 -1.140 1.00 97.31 84 ALA A CA 1
ATOM 671 C C . ALA A 1 84 ? -0.151 -8.103 -0.396 1.00 97.31 84 ALA A C 1
ATOM 673 O O . ALA A 1 84 ? -1.110 -8.330 0.338 1.00 97.31 84 ALA A O 1
ATOM 674 N N . ARG A 1 85 ? 0.851 -8.980 -0.514 1.00 95.38 85 ARG A N 1
ATOM 675 C CA . ARG A 1 85 ? 0.935 -10.231 0.260 1.00 95.38 85 ARG A CA 1
ATOM 676 C C . ARG A 1 85 ? 1.278 -10.005 1.730 1.00 95.38 85 ARG A C 1
ATOM 678 O O . ARG A 1 85 ? 0.846 -10.786 2.572 1.00 95.38 85 ARG A O 1
ATOM 685 N N . ALA A 1 86 ? 2.055 -8.969 2.039 1.00 95.75 86 ALA A N 1
ATOM 686 C CA . ALA A 1 86 ? 2.454 -8.648 3.406 1.00 95.75 86 ALA A CA 1
ATOM 687 C C . ALA A 1 86 ? 1.349 -7.947 4.207 1.00 95.75 86 ALA A C 1
ATOM 689 O O . ALA A 1 86 ? 1.332 -8.074 5.427 1.00 95.75 86 ALA A O 1
ATOM 690 N N . LEU A 1 87 ? 0.468 -7.194 3.541 1.00 96.88 87 LEU A N 1
ATOM 691 C CA . LEU A 1 87 ? -0.619 -6.429 4.162 1.00 96.88 87 LEU A CA 1
ATOM 692 C C . LEU A 1 87 ? -1.956 -6.633 3.413 1.00 96.88 87 LEU A C 1
ATOM 694 O O . LEU A 1 87 ? -2.552 -5.653 2.951 1.00 96.88 87 LEU A O 1
ATOM 698 N N . PRO A 1 88 ? -2.430 -7.882 3.244 1.00 96.31 88 PRO A N 1
ATOM 699 C CA . PRO A 1 88 ? -3.585 -8.173 2.400 1.00 96.31 88 PRO A CA 1
ATOM 700 C C . PRO A 1 88 ? -4.872 -7.536 2.930 1.00 96.31 88 PRO A C 1
ATOM 702 O O . PRO A 1 88 ? -5.658 -7.024 2.140 1.00 96.31 88 PRO A O 1
ATOM 705 N N . GLY A 1 89 ? -5.077 -7.511 4.251 1.00 97.12 89 GLY A N 1
ATOM 706 C CA . GLY A 1 89 ? -6.258 -6.900 4.855 1.00 97.12 89 GLY A CA 1
ATOM 707 C C . GLY A 1 89 ? -6.281 -5.388 4.675 1.00 97.12 89 GLY A C 1
ATOM 708 O O . GLY A 1 89 ? -7.301 -4.821 4.297 1.00 97.12 89 GLY A O 1
ATOM 709 N N . ILE A 1 90 ? -5.132 -4.731 4.870 1.00 97.88 90 ILE A N 1
ATOM 710 C CA . ILE A 1 90 ? -5.006 -3.284 4.644 1.00 97.88 90 ILE A CA 1
ATOM 711 C C . ILE A 1 90 ? -5.279 -2.940 3.179 1.00 97.88 90 ILE A C 1
ATOM 713 O O . ILE A 1 90 ? -6.023 -1.998 2.915 1.00 97.88 90 ILE A O 1
ATOM 717 N N . ARG A 1 91 ? -4.703 -3.690 2.227 1.00 97.25 91 ARG A N 1
ATOM 718 C CA . ARG A 1 91 ? -4.929 -3.444 0.796 1.00 97.25 91 ARG A CA 1
ATOM 719 C C . ARG A 1 91 ? -6.408 -3.576 0.438 1.00 97.25 91 ARG A C 1
ATOM 721 O O . ARG A 1 91 ? -6.909 -2.710 -0.268 1.00 97.25 91 ARG A O 1
ATOM 728 N N . LEU A 1 92 ? -7.098 -4.589 0.971 1.00 97.44 92 LEU A N 1
ATOM 729 C CA . LEU A 1 92 ? -8.536 -4.783 0.761 1.00 97.44 92 LEU A CA 1
ATOM 730 C C . LEU A 1 92 ? -9.376 -3.627 1.312 1.00 97.44 92 LEU A C 1
ATOM 732 O O . LEU A 1 92 ? -10.250 -3.139 0.610 1.00 97.44 92 LEU A O 1
ATOM 736 N N . VAL A 1 93 ? -9.088 -3.143 2.525 1.00 97.81 93 VAL A N 1
ATOM 737 C CA . VAL A 1 93 ? -9.805 -1.987 3.101 1.00 97.81 93 VAL A CA 1
ATOM 738 C C . VAL A 1 93 ? -9.579 -0.721 2.278 1.00 97.81 93 VAL A C 1
ATOM 740 O O . VAL A 1 93 ? -10.507 0.048 2.043 1.00 97.81 93 VAL A O 1
ATOM 743 N N . VAL A 1 94 ? -8.345 -0.492 1.824 1.00 97.12 94 VAL A N 1
ATOM 744 C CA . VAL A 1 94 ? -8.028 0.661 0.973 1.00 97.12 94 VAL A CA 1
ATOM 745 C C . VAL A 1 94 ? -8.714 0.543 -0.392 1.00 97.12 94 VAL A C 1
ATOM 747 O O . VAL A 1 94 ? -9.233 1.541 -0.882 1.00 97.12 94 VAL A O 1
ATOM 750 N N . ASP A 1 95 ? -8.738 -0.650 -0.992 1.00 96.81 95 ASP A N 1
ATOM 751 C CA . ASP A 1 95 ? -9.443 -0.914 -2.253 1.00 96.81 95 ASP A CA 1
ATOM 752 C C . ASP A 1 95 ? -10.946 -0.652 -2.122 1.00 96.81 95 ASP A C 1
ATOM 754 O O . ASP A 1 95 ? -11.511 0.059 -2.953 1.00 96.81 95 ASP A O 1
ATOM 758 N N . GLU A 1 96 ? -11.572 -1.153 -1.056 1.00 97.69 96 GLU A N 1
ATOM 759 C CA . GLU A 1 96 ? -12.996 -0.950 -0.789 1.00 97.69 96 GLU A CA 1
ATOM 760 C C . GLU A 1 96 ? -13.321 0.532 -0.579 1.00 97.69 96 GLU A C 1
ATOM 762 O O . GLU A 1 96 ? -14.225 1.066 -1.216 1.00 97.69 96 GLU A O 1
ATOM 767 N N . ALA A 1 97 ? -12.526 1.246 0.223 1.00 97.19 97 ALA A N 1
ATOM 768 C CA . ALA A 1 97 ? -12.710 2.681 0.432 1.00 97.19 97 ALA A CA 1
ATOM 769 C C . ALA A 1 97 ? -12.521 3.506 -0.856 1.00 97.19 97 ALA A C 1
ATOM 771 O O . ALA A 1 97 ? -13.144 4.557 -1.017 1.00 97.19 97 ALA A O 1
ATOM 772 N N . MET A 1 98 ? -11.652 3.058 -1.771 1.00 95.38 98 MET A N 1
ATOM 773 C CA . MET A 1 98 ? -11.456 3.691 -3.080 1.00 95.38 98 MET A CA 1
ATOM 774 C C . MET A 1 98 ? -12.616 3.411 -4.043 1.00 95.38 98 MET A C 1
ATOM 776 O O . MET A 1 98 ? -12.979 4.301 -4.812 1.00 95.38 98 MET A O 1
ATOM 780 N N . ALA A 1 99 ? -13.177 2.200 -4.022 1.00 96.75 99 ALA A N 1
ATOM 781 C CA . ALA A 1 99 ? -14.303 1.808 -4.869 1.00 96.75 99 ALA A CA 1
ATOM 782 C C . ALA A 1 99 ? -15.628 2.417 -4.387 1.00 96.75 99 ALA A C 1
ATOM 784 O O . ALA A 1 99 ? -16.435 2.877 -5.198 1.00 96.75 99 ALA A O 1
ATOM 785 N N . HIS A 1 100 ? -15.821 2.464 -3.070 1.00 97.19 100 HIS A N 1
ATOM 786 C CA . HIS A 1 100 ? -17.051 2.889 -2.414 1.00 97.19 100 HIS A CA 1
ATOM 787 C C . HIS A 1 100 ? -16.741 3.922 -1.316 1.00 97.19 100 HIS A C 1
ATOM 789 O O . HIS A 1 100 ? -16.868 3.634 -0.123 1.00 97.19 100 HIS A O 1
ATOM 795 N N . PRO A 1 101 ? -16.314 5.145 -1.685 1.00 96.81 101 PRO A N 1
ATOM 796 C CA . PRO A 1 101 ? -16.056 6.188 -0.701 1.00 96.81 101 PRO A CA 1
ATOM 797 C C . PRO A 1 101 ? -17.351 6.564 0.031 1.00 96.81 101 PRO A C 1
ATOM 799 O O . PRO A 1 101 ? -18.390 6.778 -0.593 1.00 96.81 101 PRO A O 1
ATOM 802 N N . SER A 1 102 ? -17.276 6.690 1.357 1.00 94.81 102 SER A N 1
ATOM 803 C CA . SER A 1 102 ? -18.427 7.023 2.211 1.00 94.81 102 SER A CA 1
ATOM 804 C C . SER A 1 102 ? -18.981 8.426 1.956 1.00 94.81 102 SER A C 1
ATOM 806 O O . SER A 1 102 ? -20.175 8.671 2.127 1.00 94.81 102 SER A O 1
ATOM 808 N N . ASP A 1 103 ? -18.114 9.351 1.543 1.00 97.12 103 ASP A N 1
ATOM 809 C CA . ASP A 1 103 ? -18.476 10.709 1.179 1.00 97.12 103 ASP A CA 1
ATOM 810 C C . ASP A 1 103 ? -17.515 11.319 0.143 1.00 97.12 103 ASP A C 1
ATOM 812 O O . ASP A 1 103 ? -16.442 10.807 -0.187 1.00 97.12 103 ASP A O 1
ATOM 816 N N . GLU A 1 104 ? -17.908 12.484 -0.357 1.00 97.69 104 GLU A N 1
ATOM 817 C CA . GLU A 1 104 ? -17.182 13.245 -1.369 1.00 97.69 104 GLU A CA 1
ATOM 818 C C . GLU A 1 104 ? -15.815 13.770 -0.861 1.00 97.69 104 GLU A C 1
ATOM 820 O O . GLU A 1 104 ? -14.869 13.967 -1.632 1.00 97.69 104 GLU A O 1
ATOM 825 N N . ARG A 1 105 ? -15.659 13.996 0.452 1.00 97.38 105 ARG A N 1
ATOM 826 C CA . ARG A 1 105 ? -14.370 14.405 1.037 1.00 97.38 105 ARG A CA 1
ATOM 827 C C . ARG A 1 105 ? -13.370 13.252 0.959 1.00 97.38 105 ARG A C 1
ATOM 829 O O . ARG A 1 105 ? -12.219 13.471 0.573 1.00 97.38 105 ARG A O 1
ATOM 836 N N . THR A 1 106 ? -13.826 12.056 1.296 1.00 96.94 106 THR A N 1
ATOM 837 C CA . THR A 1 106 ? -13.082 10.802 1.259 1.00 96.94 106 THR A CA 1
ATOM 838 C C . THR A 1 106 ? -12.727 10.440 -0.176 1.00 96.94 106 THR A C 1
ATOM 840 O O . THR A 1 106 ? -11.549 10.216 -0.459 1.00 96.94 106 THR A O 1
ATOM 843 N N . ALA A 1 107 ? -13.685 10.534 -1.105 1.00 97.94 107 ALA A N 1
ATOM 844 C CA . ALA A 1 107 ? -13.456 10.323 -2.535 1.00 97.94 107 ALA A CA 1
ATOM 845 C C . ALA A 1 107 ? -12.301 11.190 -3.067 1.00 97.94 107 ALA A C 1
ATOM 847 O O . ALA A 1 107 ? -11.344 10.684 -3.656 1.00 97.94 107 ALA A O 1
ATOM 848 N N . ARG A 1 108 ? -12.318 12.503 -2.791 1.00 98.12 108 ARG A N 1
ATOM 849 C CA . ARG A 1 108 ? -11.247 13.418 -3.229 1.00 98.12 108 ARG A CA 1
ATOM 850 C C . ARG A 1 108 ? -9.899 13.133 -2.580 1.00 98.12 108 ARG A C 1
ATOM 852 O O . ARG A 1 108 ? -8.864 13.265 -3.237 1.00 98.12 108 ARG A O 1
ATOM 859 N N . ALA A 1 109 ? -9.884 12.800 -1.292 1.00 97.50 109 ALA A N 1
ATOM 860 C CA . ALA A 1 109 ? -8.648 12.480 -0.586 1.00 97.50 109 ALA A CA 1
ATOM 861 C C . ALA A 1 109 ? -7.994 11.216 -1.165 1.00 97.50 109 ALA A C 1
ATOM 863 O O . ALA A 1 109 ? -6.797 11.227 -1.464 1.00 97.50 109 ALA A O 1
ATOM 864 N N . LEU A 1 110 ? -8.790 10.172 -1.404 1.00 97.12 110 LEU A N 1
ATOM 865 C CA . LEU A 1 110 ? -8.328 8.908 -1.972 1.00 97.12 110 LEU A CA 1
ATOM 866 C C . LEU A 1 110 ? -7.934 9.030 -3.443 1.00 97.12 110 LEU A C 1
ATOM 868 O O . LEU A 1 110 ? -6.916 8.463 -3.835 1.00 97.12 110 LEU A O 1
ATOM 872 N N . ALA A 1 111 ? -8.639 9.835 -4.242 1.00 96.62 111 ALA A N 1
ATOM 873 C CA . ALA A 1 111 ? -8.234 10.127 -5.618 1.00 96.62 111 ALA A CA 1
ATOM 874 C C . ALA A 1 111 ? -6.838 10.774 -5.670 1.00 96.62 111 ALA A C 1
ATOM 876 O O . ALA A 1 111 ? -5.976 10.356 -6.444 1.00 96.62 111 ALA A O 1
ATOM 877 N N . ARG A 1 112 ? -6.566 11.748 -4.788 1.00 96.44 112 ARG A N 1
ATOM 878 C CA . ARG A 1 112 ? -5.238 12.382 -4.682 1.00 96.44 112 ARG A CA 1
ATOM 879 C C . ARG A 1 112 ? -4.162 11.411 -4.203 1.00 96.44 112 ARG A C 1
ATOM 881 O O . ARG A 1 112 ? -3.037 11.473 -4.693 1.00 96.44 112 ARG A O 1
ATOM 888 N N . ALA A 1 113 ? -4.479 10.546 -3.240 1.00 95.56 113 ALA A N 1
ATOM 889 C CA . ALA A 1 113 ? -3.549 9.527 -2.758 1.00 95.56 113 ALA A CA 1
ATOM 890 C C . ALA A 1 113 ? -3.207 8.514 -3.865 1.00 95.56 113 ALA A C 1
ATOM 892 O O . ALA A 1 113 ? -2.032 8.240 -4.096 1.00 95.56 113 ALA A O 1
ATOM 893 N N . THR A 1 114 ? -4.218 8.067 -4.613 1.00 96.06 114 THR A N 1
ATOM 894 C CA . THR A 1 114 ? -4.085 7.154 -5.759 1.00 96.06 114 THR A CA 1
ATOM 895 C C . THR A 1 114 ? -3.227 7.756 -6.866 1.00 96.06 114 THR A C 1
ATOM 897 O O . THR A 1 114 ? -2.318 7.102 -7.371 1.00 96.06 114 THR A O 1
ATOM 900 N N . LEU A 1 115 ? -3.478 9.022 -7.221 1.00 96.50 115 LEU A N 1
ATOM 901 C CA . LEU A 1 115 ? -2.683 9.752 -8.209 1.00 96.50 115 LEU A CA 1
ATOM 902 C C . LEU A 1 115 ? -1.202 9.776 -7.812 1.00 96.50 115 LEU A C 1
ATOM 904 O O . LEU A 1 115 ? -0.334 9.452 -8.622 1.00 96.50 115 LEU A O 1
ATOM 908 N N . LYS A 1 116 ? -0.914 10.112 -6.549 1.00 95.25 116 LYS A N 1
ATOM 909 C CA . LYS A 1 116 ? 0.453 10.153 -6.020 1.00 95.25 116 LYS A CA 1
ATOM 910 C C . LYS A 1 116 ? 1.115 8.781 -6.047 1.00 95.25 116 LYS A C 1
ATOM 912 O O . LYS A 1 116 ? 2.192 8.667 -6.623 1.00 95.25 116 LYS A O 1
ATOM 917 N N . GLU A 1 117 ? 0.463 7.762 -5.489 1.00 97.00 117 GLU A N 1
ATOM 918 C CA . GLU A 1 117 ? 0.979 6.390 -5.467 1.00 97.00 117 GLU A CA 1
ATOM 919 C C . GLU A 1 117 ? 1.318 5.911 -6.881 1.00 97.00 117 GLU A C 1
ATOM 921 O O . GLU A 1 117 ? 2.451 5.516 -7.137 1.00 97.00 117 GLU A O 1
ATOM 926 N N . ARG A 1 118 ? 0.392 6.053 -7.834 1.00 97.75 118 ARG A N 1
ATOM 927 C CA . ARG A 1 118 ? 0.616 5.630 -9.222 1.00 97.75 118 ARG A CA 1
ATOM 928 C C . ARG A 1 118 ? 1.711 6.434 -9.915 1.00 97.75 118 ARG A C 1
ATOM 930 O O . ARG A 1 118 ? 2.567 5.845 -10.568 1.00 97.75 118 ARG A O 1
ATOM 937 N N . SER A 1 119 ? 1.746 7.757 -9.750 1.00 97.19 119 SER A N 1
ATOM 938 C CA . SER A 1 119 ? 2.842 8.562 -10.312 1.00 97.19 119 SER A CA 1
ATOM 939 C C . SER A 1 119 ? 4.209 8.129 -9.760 1.00 97.19 119 SER A C 1
ATOM 941 O O . SER A 1 119 ? 5.194 8.089 -10.495 1.00 97.19 119 SER A O 1
ATOM 943 N N . GLN A 1 120 ? 4.259 7.714 -8.490 1.00 96.31 120 GLN A N 1
ATOM 944 C CA . GLN A 1 120 ? 5.469 7.209 -7.856 1.00 96.31 120 GLN A CA 1
ATOM 945 C C . GLN A 1 120 ? 5.857 5.811 -8.347 1.00 96.31 120 GLN A C 1
ATOM 947 O O . GLN A 1 120 ? 7.046 5.558 -8.508 1.00 96.31 120 GLN A O 1
ATOM 952 N N . LEU A 1 121 ? 4.900 4.924 -8.642 1.00 97.94 121 LEU A N 1
ATOM 953 C CA . LEU A 1 121 ? 5.202 3.634 -9.277 1.00 97.94 121 LEU A CA 1
ATOM 954 C C . LEU A 1 121 ? 5.913 3.834 -10.622 1.00 97.94 121 LEU A C 1
ATOM 956 O O . LEU A 1 121 ? 6.930 3.195 -10.876 1.00 97.94 121 LEU A O 1
ATOM 960 N N . ALA A 1 122 ? 5.429 4.762 -11.454 1.00 97.69 122 ALA A N 1
ATOM 961 C CA . ALA A 1 122 ? 6.071 5.082 -12.729 1.00 97.69 122 ALA A CA 1
ATOM 962 C C . ALA A 1 122 ? 7.472 5.687 -12.545 1.00 97.69 122 ALA A C 1
ATOM 964 O O . ALA A 1 122 ? 8.395 5.333 -13.278 1.00 97.69 122 ALA A O 1
ATOM 965 N N . LEU A 1 123 ? 7.644 6.566 -11.552 1.00 96.38 123 LEU A N 1
ATOM 966 C CA . LEU A 1 123 ? 8.946 7.137 -11.206 1.00 96.38 123 LEU A CA 1
ATOM 967 C C . LEU A 1 123 ? 9.942 6.052 -10.776 1.00 96.38 123 LEU A C 1
ATOM 969 O O . LEU A 1 123 ? 11.052 5.997 -11.297 1.00 96.38 123 LEU A O 1
ATOM 973 N N . LEU A 1 124 ? 9.541 5.172 -9.855 1.00 96.19 124 LEU A N 1
ATOM 974 C CA . LEU A 1 124 ? 10.385 4.083 -9.357 1.00 96.19 124 LEU A CA 1
ATOM 975 C C . LEU A 1 124 ? 10.705 3.055 -10.450 1.00 96.19 124 LEU A C 1
ATOM 977 O O . LEU A 1 124 ? 11.773 2.454 -10.416 1.00 96.19 124 LEU A O 1
ATOM 981 N N . ALA A 1 125 ? 9.828 2.895 -11.443 1.00 96.56 125 ALA A N 1
ATOM 982 C CA . ALA A 1 125 ? 10.076 2.060 -12.616 1.00 96.56 125 ALA A CA 1
ATOM 983 C C . ALA A 1 125 ? 11.020 2.717 -13.645 1.00 96.56 125 ALA A C 1
ATOM 985 O O . ALA A 1 125 ? 11.344 2.099 -14.655 1.00 96.56 125 ALA A O 1
ATOM 986 N N . GLY A 1 126 ? 11.447 3.968 -13.430 1.00 95.44 126 GLY A N 1
ATOM 987 C CA . GLY A 1 126 ? 12.266 4.722 -14.385 1.00 95.44 126 GLY A CA 1
ATOM 988 C C . GLY A 1 126 ? 11.497 5.208 -15.620 1.00 95.44 126 GLY A C 1
ATOM 989 O O . GLY A 1 126 ? 12.109 5.598 -16.610 1.00 95.44 126 GLY A O 1
ATOM 990 N N . LEU A 1 127 ? 10.161 5.194 -15.573 1.00 96.00 127 LEU A N 1
ATOM 991 C CA . LEU A 1 127 ? 9.274 5.542 -16.690 1.00 96.00 127 LEU A CA 1
ATOM 992 C C . LEU A 1 127 ? 8.663 6.947 -16.566 1.00 96.00 127 LEU A C 1
ATOM 994 O O . LEU A 1 127 ? 7.884 7.365 -17.422 1.00 96.00 127 LEU A O 1
ATOM 998 N N . ALA A 1 128 ? 8.997 7.677 -15.502 1.00 95.62 128 ALA A N 1
ATOM 999 C CA . ALA A 1 128 ? 8.599 9.062 -15.291 1.00 95.62 128 ALA A CA 1
ATOM 1000 C C . ALA A 1 128 ? 9.760 9.887 -14.722 1.00 95.62 128 ALA A C 1
ATOM 1002 O O . ALA A 1 128 ? 10.672 9.359 -14.087 1.00 95.62 128 ALA A O 1
ATOM 1003 N N . SER A 1 129 ? 9.717 11.201 -14.945 1.00 91.00 129 SER A N 1
ATOM 1004 C CA . SER A 1 129 ? 10.705 12.130 -14.395 1.00 91.00 129 SER A CA 1
ATOM 1005 C C . SER A 1 129 ? 10.423 12.431 -12.916 1.00 91.00 129 SER A C 1
ATOM 1007 O O . SER A 1 129 ? 9.255 12.476 -12.527 1.00 91.00 129 SER A O 1
ATOM 1009 N N . PRO A 1 130 ? 11.440 12.737 -12.085 1.00 84.62 130 PRO A N 1
ATOM 1010 C CA . PRO A 1 130 ? 11.229 13.216 -10.715 1.00 84.62 130 PRO A CA 1
ATOM 1011 C C . PRO A 1 130 ? 10.357 14.478 -10.616 1.00 84.62 130 PRO A C 1
ATOM 1013 O O . PRO A 1 130 ? 9.734 14.720 -9.584 1.00 84.62 130 PRO A O 1
ATOM 1016 N N . THR A 1 131 ? 10.283 15.281 -11.682 1.00 86.06 131 THR A N 1
ATOM 1017 C CA . THR A 1 131 ? 9.411 16.465 -11.752 1.00 86.06 131 THR A CA 1
ATOM 1018 C C . THR A 1 131 ? 7.943 16.126 -12.031 1.00 86.06 131 THR A C 1
ATOM 1020 O O . THR A 1 131 ? 7.087 16.993 -11.887 1.00 86.06 131 THR A O 1
ATOM 1023 N N . SER A 1 132 ? 7.636 14.872 -12.371 1.00 78.50 132 SER A N 1
ATOM 1024 C CA . SER A 1 132 ? 6.288 14.362 -12.653 1.00 78.50 132 SER A CA 1
ATOM 1025 C C . SER A 1 132 ? 5.579 13.805 -11.407 1.00 78.50 132 SER A C 1
ATOM 1027 O O . SER A 1 132 ? 4.626 13.034 -11.520 1.00 78.50 132 SER A O 1
ATOM 1029 N N . ALA A 1 133 ? 6.027 14.154 -10.197 1.00 68.12 133 ALA A N 1
ATOM 1030 C CA . ALA A 1 133 ? 5.356 13.735 -8.969 1.00 68.12 133 ALA A CA 1
ATOM 1031 C C . ALA A 1 133 ? 3.933 14.325 -8.906 1.00 68.12 133 ALA A C 1
ATOM 1033 O O . ALA A 1 133 ? 3.756 15.542 -8.869 1.00 68.12 133 ALA A O 1
ATOM 1034 N N . GLY A 1 134 ? 2.913 13.462 -8.879 1.00 77.44 134 GLY A N 1
ATOM 1035 C CA . GLY A 1 134 ? 1.509 13.879 -8.965 1.00 77.44 134 GLY A CA 1
ATOM 1036 C C . GLY A 1 134 ? 1.023 14.237 -10.377 1.00 77.44 134 GLY A C 1
ATOM 1037 O O . GLY A 1 134 ? -0.051 14.815 -10.501 1.00 77.44 134 GLY A O 1
ATOM 1038 N N . ASP A 1 135 ? 1.783 13.901 -11.423 1.00 90.06 135 ASP A N 1
ATOM 1039 C CA . ASP A 1 135 ? 1.383 14.046 -12.828 1.00 90.06 135 ASP A CA 1
ATOM 1040 C C . ASP A 1 135 ? 0.423 12.916 -13.244 1.00 90.06 135 ASP A C 1
ATOM 1042 O O . ASP A 1 135 ? 0.707 11.729 -13.050 1.00 90.06 135 ASP A O 1
ATOM 1046 N N . GLU A 1 136 ? -0.704 13.277 -13.859 1.00 93.56 136 GLU A N 1
ATOM 1047 C CA . GLU A 1 136 ? -1.697 12.335 -14.387 1.00 93.56 136 GLU A CA 1
ATOM 1048 C C . GLU A 1 136 ? -1.110 11.390 -15.441 1.00 93.56 136 GLU A C 1
ATOM 1050 O O . GLU A 1 136 ? -1.448 10.206 -15.464 1.00 93.56 136 GLU A O 1
ATOM 1055 N N . ARG A 1 137 ? -0.179 11.861 -16.279 1.00 94.44 137 ARG A N 1
ATOM 1056 C CA . ARG A 1 137 ? 0.461 11.020 -17.303 1.00 94.44 137 ARG A CA 1
ATOM 1057 C C . ARG A 1 137 ? 1.329 9.939 -16.672 1.00 94.44 137 ARG A C 1
ATOM 1059 O O . ARG A 1 137 ? 1.258 8.780 -17.078 1.00 94.44 137 ARG A O 1
ATOM 1066 N N . ALA A 1 138 ? 2.104 10.299 -15.649 1.00 96.25 138 ALA A N 1
ATOM 1067 C CA . ALA A 1 138 ? 2.880 9.334 -14.874 1.00 96.25 138 ALA A CA 1
ATOM 1068 C C . ALA A 1 138 ? 1.953 8.346 -14.150 1.00 96.25 138 ALA A C 1
ATOM 1070 O O . ALA A 1 138 ? 2.219 7.146 -14.122 1.00 96.25 138 ALA A O 1
ATOM 1071 N N . ALA A 1 139 ? 0.822 8.821 -13.624 1.00 97.12 139 ALA A N 1
ATOM 1072 C CA . ALA A 1 139 ? -0.152 7.958 -12.973 1.00 97.12 139 ALA A CA 1
ATOM 1073 C C . ALA A 1 139 ? -0.813 6.945 -13.923 1.00 97.12 139 ALA A C 1
ATOM 1075 O O . ALA A 1 139 ? -1.092 5.831 -13.488 1.00 97.12 139 ALA A O 1
ATOM 1076 N N . VAL A 1 140 ? -1.017 7.263 -15.208 1.00 97.50 140 VAL A N 1
ATOM 1077 C CA . VAL A 1 140 ? -1.491 6.281 -16.207 1.00 97.50 140 VAL A CA 1
ATOM 1078 C C . VAL A 1 140 ? -0.485 5.139 -16.382 1.0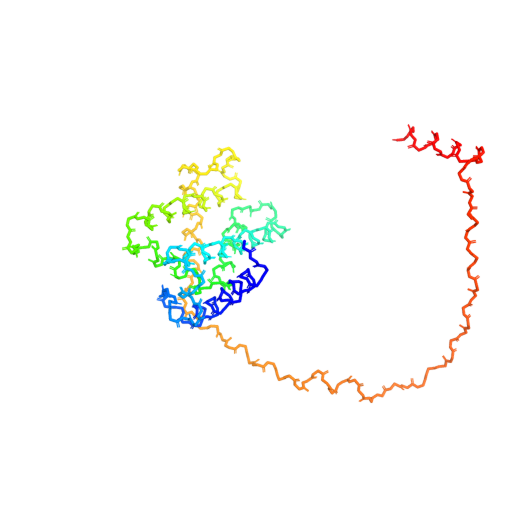0 97.50 140 VAL A C 1
ATOM 1080 O O . VAL A 1 140 ? -0.879 3.973 -16.419 1.00 97.50 140 VAL A O 1
ATOM 1083 N N . VAL A 1 141 ? 0.813 5.452 -16.438 1.00 97.12 141 VAL A N 1
ATOM 1084 C CA . VAL A 1 141 ? 1.876 4.435 -16.516 1.00 97.12 141 VAL A CA 1
ATOM 1085 C C . VAL A 1 141 ? 1.910 3.590 -15.241 1.00 97.12 141 VAL A C 1
ATOM 1087 O O . VAL A 1 141 ? 1.915 2.364 -15.316 1.00 97.12 141 VAL A O 1
ATOM 1090 N N . GLY A 1 142 ? 1.856 4.219 -14.067 1.00 97.94 142 GLY A N 1
ATOM 1091 C CA . GLY A 1 142 ? 1.811 3.497 -12.794 1.00 97.94 142 GLY A CA 1
ATOM 1092 C C . GLY A 1 142 ? 0.565 2.629 -12.630 1.00 97.94 142 GLY A C 1
ATOM 1093 O O . GLY A 1 142 ? 0.657 1.526 -12.100 1.00 97.94 142 GLY A O 1
ATOM 1094 N N . ALA A 1 143 ? -0.588 3.081 -13.134 1.00 98.12 143 ALA A N 1
ATOM 1095 C CA . ALA A 1 143 ? -1.825 2.304 -13.139 1.00 98.12 143 ALA A CA 1
ATOM 1096 C C . ALA A 1 143 ? -1.696 1.012 -13.958 1.00 98.12 143 ALA A C 1
ATOM 1098 O O . ALA A 1 143 ? -2.296 0.003 -13.592 1.00 98.12 143 ALA A O 1
ATOM 1099 N N . ARG A 1 144 ? -0.915 1.028 -15.051 1.00 98.31 144 ARG A N 1
ATOM 1100 C CA . ARG A 1 144 ? -0.603 -0.187 -15.817 1.00 98.31 144 ARG A CA 1
ATOM 1101 C C . ARG A 1 144 ? 0.158 -1.181 -14.944 1.00 98.31 144 ARG A C 1
ATOM 1103 O O . ARG A 1 144 ? -0.305 -2.299 -14.790 1.00 98.31 144 ARG A O 1
ATOM 1110 N N . ILE A 1 145 ? 1.256 -0.747 -14.327 1.00 98.12 145 ILE A N 1
ATOM 1111 C CA . ILE A 1 145 ? 2.093 -1.611 -13.481 1.00 98.12 145 ILE A CA 1
ATOM 1112 C C . ILE A 1 145 ? 1.284 -2.179 -12.306 1.00 98.12 145 ILE A C 1
ATOM 1114 O O . ILE A 1 145 ? 1.373 -3.365 -12.000 1.00 98.12 145 ILE A O 1
ATOM 1118 N N . GLU A 1 146 ? 0.463 -1.342 -11.663 1.00 98.19 146 GLU A N 1
ATOM 1119 C CA . GLU A 1 146 ? -0.440 -1.770 -10.593 1.00 98.19 146 GLU A CA 1
ATOM 1120 C C . GLU A 1 146 ? -1.423 -2.844 -11.080 1.00 98.19 146 GLU A C 1
ATOM 1122 O O . GLU A 1 146 ? -1.595 -3.859 -10.410 1.00 98.19 146 GLU A O 1
ATOM 1127 N N . ARG A 1 147 ? -2.061 -2.648 -12.241 1.00 97.50 147 ARG A N 1
ATOM 1128 C CA . ARG A 1 147 ? -2.990 -3.628 -12.821 1.00 97.50 147 ARG A CA 1
ATOM 1129 C C . ARG A 1 147 ? -2.292 -4.955 -13.114 1.00 97.50 147 ARG A C 1
ATOM 1131 O O . ARG A 1 147 ? -2.811 -5.989 -12.709 1.00 97.50 147 ARG A O 1
ATOM 1138 N N . ASP A 1 148 ? -1.116 -4.922 -13.730 1.00 96.88 148 ASP A N 1
ATOM 1139 C CA . ASP A 1 148 ? -0.347 -6.129 -14.048 1.00 96.88 148 ASP A CA 1
ATOM 1140 C C . ASP A 1 148 ? 0.034 -6.888 -12.760 1.00 96.88 148 ASP A C 1
ATOM 1142 O O . ASP A 1 148 ? -0.023 -8.115 -12.696 1.00 96.88 148 ASP A O 1
ATOM 1146 N N . ALA A 1 149 ? 0.369 -6.166 -11.685 1.00 96.75 149 ALA A N 1
ATOM 1147 C CA . ALA A 1 149 ? 0.625 -6.769 -10.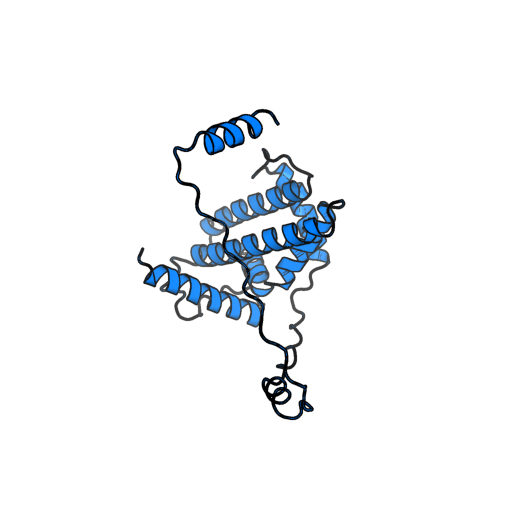378 1.00 96.75 149 ALA A CA 1
ATOM 1148 C C . ALA A 1 149 ? -0.652 -7.347 -9.734 1.00 96.75 149 ALA A C 1
ATOM 1150 O O . ALA A 1 149 ? -0.603 -8.404 -9.098 1.00 96.75 149 ALA A O 1
ATOM 1151 N N . ARG A 1 150 ? -1.801 -6.682 -9.912 1.00 94.81 150 ARG A N 1
ATOM 1152 C CA . ARG A 1 150 ? -3.112 -7.137 -9.423 1.00 94.81 150 ARG A CA 1
ATOM 1153 C C . ARG A 1 150 ? -3.590 -8.409 -10.105 1.00 94.81 150 ARG A C 1
ATOM 1155 O O . ARG A 1 150 ? -4.153 -9.253 -9.421 1.00 94.81 150 ARG A O 1
ATOM 1162 N N . GLU A 1 151 ? -3.332 -8.584 -11.398 1.00 94.62 151 GLU A N 1
ATOM 1163 C CA . GLU A 1 151 ? -3.655 -9.826 -12.119 1.00 94.62 151 GLU A CA 1
ATOM 1164 C C . GLU A 1 151 ? -2.964 -11.056 -11.501 1.00 94.62 151 GLU A C 1
ATOM 1166 O O . GLU A 1 151 ? -3.486 -12.168 -11.559 1.00 94.62 151 GLU A O 1
ATOM 1171 N N . LEU A 1 152 ? -1.817 -10.851 -10.845 1.00 93.31 152 LEU A N 1
ATOM 1172 C CA . LEU A 1 152 ? -1.050 -11.887 -10.146 1.00 93.31 152 LEU A CA 1
ATOM 1173 C C . LEU A 1 152 ? -1.408 -12.018 -8.655 1.00 93.31 152 LEU A C 1
ATOM 1175 O O . LEU A 1 152 ? -0.889 -12.901 -7.959 1.00 93.31 152 LEU A O 1
ATOM 1179 N N . TRP A 1 153 ? -2.253 -11.129 -8.132 1.00 93.44 153 TRP A N 1
ATOM 1180 C CA . TRP A 1 153 ? -2.625 -11.097 -6.725 1.00 93.44 153 TRP A CA 1
ATOM 1181 C C . TRP A 1 153 ? -3.983 -11.765 -6.508 1.00 93.44 153 TRP A C 1
ATOM 1183 O O . TRP A 1 153 ? -5.013 -11.283 -6.963 1.00 93.44 153 TRP A O 1
ATOM 1193 N N . ALA A 1 154 ? -3.986 -12.866 -5.755 1.00 84.69 154 ALA A N 1
ATOM 1194 C CA . ALA A 1 154 ? -5.200 -13.540 -5.303 1.00 84.69 154 ALA A CA 1
ATOM 1195 C C . ALA A 1 154 ? -5.484 -13.177 -3.830 1.00 84.69 154 ALA A C 1
ATOM 1197 O O . ALA A 1 154 ? -4.940 -13.826 -2.924 1.00 84.69 154 ALA A O 1
ATOM 1198 N N . PRO A 1 155 ? -6.300 -12.143 -3.550 1.00 71.38 155 PRO A N 1
ATOM 1199 C CA . PRO A 1 155 ? -6.762 -11.877 -2.197 1.00 71.38 155 PRO A CA 1
ATOM 1200 C C . PRO A 1 155 ? -7.693 -13.014 -1.768 1.00 71.38 155 PRO A C 1
ATOM 1202 O O . PRO A 1 155 ? -8.708 -13.263 -2.406 1.00 71.38 155 PRO A O 1
ATOM 1205 N N . GLY A 1 156 ? -7.344 -13.733 -0.701 1.00 59.09 156 GLY A N 1
ATOM 1206 C CA . GLY A 1 156 ? -8.246 -14.740 -0.128 1.00 59.09 156 GLY A CA 1
ATOM 1207 C C . GLY A 1 156 ? -7.697 -16.154 -0.001 1.00 59.09 156 GLY A C 1
ATOM 1208 O O . GLY A 1 156 ? -8.413 -17.005 0.509 1.00 59.09 156 GLY A O 1
ATOM 1209 N N . ALA A 1 157 ? -6.435 -16.429 -0.344 1.00 53.03 157 ALA A N 1
ATOM 1210 C CA . ALA A 1 157 ? -5.789 -17.601 0.241 1.00 53.03 157 ALA A CA 1
ATOM 1211 C C . ALA A 1 157 ? -5.620 -17.317 1.747 1.00 53.03 157 ALA A C 1
ATOM 1213 O O . ALA A 1 157 ? -4.818 -16.431 2.087 1.00 53.03 157 ALA A O 1
ATOM 1214 N N . PRO A 1 158 ? -6.364 -17.977 2.666 1.00 48.19 158 PRO A N 1
ATOM 1215 C CA . PRO A 1 158 ? -5.998 -17.932 4.070 1.00 48.19 158 PRO A CA 1
ATOM 1216 C C . PRO A 1 158 ? -4.526 -18.309 4.125 1.00 48.19 158 PRO A C 1
ATOM 1218 O O . PRO A 1 158 ? -4.099 -19.274 3.487 1.00 48.19 158 PRO A O 1
ATOM 1221 N N . MET A 1 159 ? -3.729 -17.488 4.810 1.00 45.78 159 MET A N 1
ATOM 1222 C CA . MET A 1 159 ? -2.359 -17.888 5.083 1.00 45.78 159 MET A CA 1
ATOM 1223 C C . MET A 1 159 ? -2.484 -19.267 5.736 1.00 45.78 159 MET A C 1
ATOM 1225 O O . MET A 1 159 ? -3.236 -19.356 6.714 1.00 45.78 159 MET A O 1
ATOM 1229 N N . PRO A 1 160 ? -1.854 -20.338 5.208 1.00 42.66 160 PRO A N 1
ATOM 1230 C CA . PRO A 1 160 ? -1.726 -21.540 6.001 1.00 42.66 160 PRO A CA 1
ATOM 1231 C C . PRO A 1 160 ? -1.128 -21.039 7.301 1.00 42.66 160 PRO A C 1
ATOM 1233 O O . PRO A 1 160 ? -0.055 -20.430 7.283 1.00 42.66 160 PRO A O 1
ATOM 1236 N N . THR A 1 161 ? -1.884 -21.149 8.394 1.00 43.19 161 THR A N 1
ATOM 1237 C CA . THR A 1 161 ? -1.360 -20.869 9.720 1.00 43.19 161 THR A CA 1
ATOM 1238 C C . THR A 1 161 ? -0.105 -21.707 9.780 1.00 43.19 161 THR A C 1
ATOM 1240 O O . THR A 1 161 ? -0.204 -22.937 9.781 1.00 43.19 161 THR A O 1
ATOM 1243 N N . ALA A 1 162 ? 1.064 -21.063 9.696 1.00 45.34 162 ALA A N 1
ATOM 1244 C CA . ALA A 1 162 ? 2.313 -21.760 9.901 1.00 45.34 162 ALA A CA 1
ATOM 1245 C C . ALA A 1 162 ? 2.092 -22.525 11.206 1.00 45.34 162 ALA A C 1
ATOM 1247 O O . ALA A 1 162 ? 1.647 -21.888 12.172 1.00 45.34 162 ALA A O 1
ATOM 1248 N N . PRO A 1 163 ? 2.242 -23.865 11.226 1.00 38.53 163 PRO A N 1
ATOM 1249 C CA . PRO A 1 163 ? 2.056 -24.606 12.458 1.00 38.53 163 PRO A CA 1
ATOM 1250 C C . PRO A 1 163 ? 2.907 -23.885 13.486 1.00 38.53 163 PRO A C 1
ATOM 1252 O O . PRO A 1 163 ? 4.090 -23.650 13.223 1.00 38.53 163 PRO A O 1
ATOM 1255 N N . ALA A 1 164 ? 2.267 -23.418 14.564 1.00 43.12 164 ALA A N 1
ATOM 1256 C CA . ALA A 1 164 ? 2.945 -22.706 15.628 1.00 43.12 164 ALA A CA 1
ATOM 1257 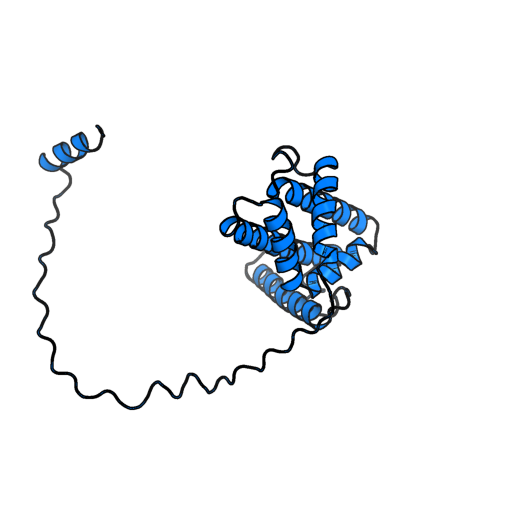C C . ALA A 1 164 ? 4.183 -23.532 15.949 1.00 43.12 164 ALA A C 1
ATOM 1259 O O . ALA A 1 164 ? 4.055 -24.676 16.392 1.00 43.12 164 ALA A O 1
ATOM 1260 N N . ALA A 1 165 ? 5.363 -23.011 15.599 1.00 41.81 165 ALA A N 1
ATOM 1261 C CA . ALA A 1 165 ? 6.596 -23.716 15.871 1.00 41.81 165 ALA A CA 1
ATOM 1262 C C . ALA A 1 165 ? 6.545 -24.017 17.370 1.00 41.81 165 ALA A C 1
ATOM 1264 O O . ALA A 1 165 ? 6.349 -23.074 18.147 1.00 41.81 165 ALA A O 1
ATOM 1265 N N . PRO A 1 166 ? 6.602 -25.290 17.799 1.00 38.56 166 PRO A N 1
ATOM 1266 C CA . PRO A 1 166 ? 6.484 -25.587 19.208 1.00 38.56 166 PRO A CA 1
ATOM 1267 C C . PRO A 1 166 ? 7.615 -24.841 19.908 1.00 38.56 166 PRO A C 1
ATOM 1269 O O . PRO A 1 166 ? 8.794 -25.153 19.725 1.00 38.56 166 PRO A O 1
ATOM 1272 N N . ALA A 1 167 ? 7.243 -23.857 20.729 1.00 47.84 167 ALA A N 1
ATOM 1273 C CA . ALA A 1 167 ? 8.139 -23.023 21.526 1.00 47.84 167 ALA A CA 1
ATOM 1274 C C . ALA A 1 167 ? 8.983 -23.834 22.542 1.00 47.84 167 ALA A C 1
ATOM 1276 O O . ALA A 1 167 ? 9.699 -23.270 23.359 1.00 47.84 167 ALA A O 1
ATOM 1277 N N . ALA A 1 168 ? 8.937 -25.167 22.477 1.00 47.19 168 ALA A N 1
ATOM 1278 C CA . ALA A 1 168 ? 9.643 -26.101 23.337 1.00 47.19 168 ALA A CA 1
ATOM 1279 C C . ALA A 1 168 ? 10.909 -26.724 22.705 1.00 47.19 168 ALA A C 1
ATOM 1281 O O . ALA A 1 168 ? 11.640 -27.422 23.407 1.00 47.19 168 ALA A O 1
ATOM 1282 N N . ALA A 1 169 ? 11.219 -26.493 21.421 1.00 44.94 169 ALA A N 1
ATOM 1283 C CA . ALA A 1 169 ? 12.352 -27.168 20.764 1.00 44.94 169 ALA A CA 1
ATOM 1284 C C . ALA A 1 169 ? 13.711 -26.435 20.865 1.00 44.94 169 ALA A C 1
ATOM 1286 O O . ALA A 1 169 ? 14.747 -27.050 20.621 1.00 44.94 169 ALA A O 1
ATOM 1287 N N . LEU A 1 170 ? 13.746 -25.161 21.280 1.00 47.88 170 LEU A N 1
ATOM 1288 C CA . LEU A 1 170 ? 14.998 -24.389 21.415 1.00 47.88 170 LEU A CA 1
ATOM 1289 C C . LEU A 1 170 ? 15.586 -24.358 22.838 1.00 47.88 170 LEU A C 1
ATOM 1291 O O . LEU A 1 170 ? 16.665 -23.808 23.030 1.00 47.88 170 LEU A O 1
ATOM 1295 N N . HIS A 1 171 ? 14.943 -24.990 23.828 1.00 44.12 171 HIS A N 1
ATOM 1296 C CA . HIS A 1 171 ? 15.465 -25.057 25.205 1.00 44.12 171 HIS A CA 1
ATOM 1297 C C . HIS A 1 171 ? 16.077 -26.410 25.602 1.00 44.12 171 HIS A C 1
ATOM 1299 O O . HIS A 1 171 ? 16.594 -26.544 26.706 1.00 44.12 171 HIS A O 1
ATOM 1305 N N . ARG A 1 172 ? 16.087 -27.414 24.710 1.00 45.69 172 ARG A N 1
ATOM 1306 C CA . ARG A 1 172 ? 16.628 -28.759 25.008 1.00 45.69 172 ARG A CA 1
ATOM 1307 C C . ARG A 1 172 ? 17.872 -29.138 24.197 1.00 45.69 172 ARG A C 1
ATOM 1309 O O . ARG A 1 172 ? 18.136 -30.314 23.982 1.00 45.69 172 ARG A O 1
ATOM 1316 N N . ARG A 1 173 ? 18.644 -28.150 23.738 1.00 43.19 173 ARG A N 1
ATOM 1317 C CA . ARG A 1 173 ? 19.953 -28.389 23.096 1.00 43.19 173 ARG A CA 1
ATOM 1318 C C . ARG A 1 173 ? 21.103 -27.596 23.726 1.00 43.19 173 ARG A C 1
ATOM 1320 O O . ARG A 1 173 ? 22.156 -27.475 23.117 1.00 43.19 173 ARG A O 1
ATOM 1327 N N . ALA A 1 174 ? 20.892 -27.072 24.937 1.00 48.81 174 ALA A N 1
ATOM 1328 C CA . ALA A 1 174 ? 21.867 -26.260 25.670 1.00 48.81 174 ALA A CA 1
ATOM 1329 C C . ALA A 1 174 ? 22.317 -26.870 27.014 1.00 48.81 174 ALA A C 1
ATOM 1331 O O . ALA A 1 174 ? 22.944 -26.174 27.806 1.00 48.81 174 ALA A O 1
ATOM 1332 N N . VAL A 1 175 ? 22.033 -28.150 27.288 1.00 53.09 175 VAL A N 1
ATOM 1333 C CA . VAL A 1 175 ? 22.592 -28.851 28.456 1.00 53.09 175 VAL A CA 1
ATOM 1334 C C . VAL A 1 175 ? 22.927 -30.291 28.073 1.00 53.09 175 VAL A C 1
ATOM 1336 O O . VAL A 1 175 ? 22.029 -31.060 27.743 1.00 53.09 175 VAL A O 1
ATOM 1339 N N . GLY A 1 176 ? 24.216 -30.631 28.139 1.00 43.16 176 GLY A N 1
ATOM 1340 C CA . GLY A 1 176 ? 24.720 -32.006 28.088 1.00 43.16 176 GLY A CA 1
ATOM 1341 C C . GLY A 1 176 ? 25.511 -32.351 26.828 1.00 43.16 176 GLY A C 1
ATOM 1342 O O . GLY A 1 176 ? 24.974 -32.973 25.920 1.00 43.16 176 GLY A O 1
ATOM 1343 N N . ASP A 1 177 ? 26.770 -31.912 26.775 1.00 48.31 177 ASP A N 1
ATOM 1344 C CA . ASP A 1 177 ? 27.968 -32.777 26.778 1.00 48.31 177 ASP A CA 1
ATOM 1345 C C . ASP A 1 177 ? 29.103 -32.089 25.992 1.00 48.31 177 ASP A C 1
ATOM 1347 O O . ASP A 1 177 ? 29.112 -32.051 24.761 1.00 48.31 177 ASP A O 1
ATOM 1351 N N . VAL A 1 178 ? 30.037 -31.459 26.713 1.00 46.78 178 VAL A N 1
ATOM 1352 C CA . VAL A 1 178 ? 31.276 -30.914 26.140 1.00 46.78 178 VAL A CA 1
ATOM 1353 C C . VAL A 1 178 ? 32.420 -31.734 26.727 1.00 46.78 178 VAL A C 1
ATOM 1355 O O . VAL A 1 178 ? 32.620 -31.665 27.940 1.00 46.78 178 VAL A O 1
ATOM 1358 N N . PRO A 1 179 ? 33.174 -32.494 25.914 1.00 51.03 179 PRO A N 1
ATOM 1359 C CA . PRO A 1 179 ? 34.350 -33.188 26.400 1.00 51.03 179 PRO A CA 1
ATOM 1360 C C . PRO A 1 179 ? 35.458 -32.185 26.734 1.00 51.03 179 PRO A C 1
ATOM 1362 O O . PRO A 1 179 ? 35.621 -31.147 26.086 1.00 51.03 179 PRO A O 1
ATOM 1365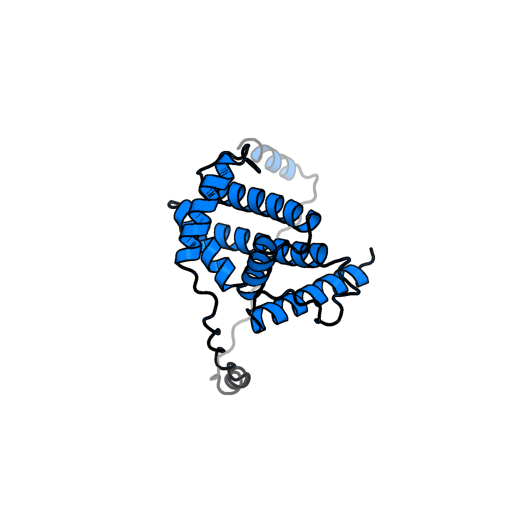 N N . ASP A 1 180 ? 36.196 -32.544 27.776 1.00 49.88 180 ASP A N 1
ATOM 1366 C CA . ASP A 1 180 ? 37.277 -31.807 28.415 1.00 49.88 180 ASP A CA 1
ATOM 1367 C C . ASP A 1 180 ? 38.275 -31.214 27.400 1.00 49.88 180 ASP A C 1
ATOM 1369 O O . ASP A 1 180 ? 38.831 -31.918 26.550 1.00 49.88 180 ASP A O 1
ATOM 1373 N N . ARG A 1 181 ? 38.496 -29.894 27.464 1.00 47.50 181 ARG A N 1
ATOM 1374 C CA . ARG A 1 181 ? 39.429 -29.166 26.591 1.00 47.50 181 ARG A CA 1
ATOM 1375 C C . ARG A 1 181 ? 40.593 -28.652 27.441 1.00 47.50 181 ARG A C 1
ATOM 1377 O O . ARG A 1 181 ? 40.343 -27.897 28.379 1.00 47.50 181 ARG A O 1
ATOM 1384 N N . PRO A 1 182 ? 41.857 -28.975 27.109 1.00 54.72 182 PRO A N 1
ATOM 1385 C CA . PRO A 1 182 ? 42.996 -28.558 27.917 1.00 54.72 182 PRO A CA 1
ATOM 1386 C C . PRO A 1 182 ? 43.190 -27.035 27.917 1.00 54.72 182 PRO A C 1
ATOM 1388 O O . PRO A 1 182 ? 42.869 -26.334 26.951 1.00 54.72 182 PRO A O 1
ATOM 1391 N N . ALA A 1 183 ? 43.734 -26.551 29.036 1.00 50.22 183 ALA A N 1
ATOM 1392 C CA . ALA A 1 183 ? 43.909 -25.147 29.381 1.00 50.22 183 ALA A CA 1
ATOM 1393 C C . ALA A 1 183 ? 44.628 -24.326 28.295 1.00 50.22 183 ALA A C 1
ATOM 1395 O O . ALA A 1 183 ? 45.671 -24.704 27.762 1.00 50.22 183 ALA A O 1
ATOM 1396 N N . ARG A 1 184 ? 44.071 -23.146 28.008 1.00 51.25 184 ARG A N 1
ATOM 1397 C CA . ARG A 1 184 ? 44.645 -22.138 27.110 1.00 51.25 184 ARG A CA 1
ATOM 1398 C C . ARG A 1 184 ? 45.700 -21.318 27.880 1.00 51.25 184 ARG A C 1
ATOM 1400 O O . ARG A 1 184 ? 45.393 -20.882 28.989 1.00 51.25 184 ARG A O 1
ATOM 1407 N N . PRO A 1 185 ? 46.903 -21.066 27.332 1.00 56.16 185 PRO A N 1
ATOM 1408 C CA . PRO A 1 185 ? 47.900 -20.225 27.993 1.00 56.16 185 PRO A CA 1
ATOM 1409 C C . PRO A 1 185 ? 47.474 -18.747 28.031 1.00 56.16 185 PRO A C 1
ATOM 1411 O O . PRO A 1 185 ? 46.735 -18.272 27.164 1.00 56.16 185 PRO A O 1
ATOM 1414 N N . ALA A 1 186 ? 47.949 -18.038 29.060 1.00 56.31 186 ALA A N 1
ATOM 1415 C CA . ALA A 1 186 ? 47.628 -16.644 29.365 1.00 56.31 186 ALA A CA 1
ATOM 1416 C C . ALA A 1 186 ? 47.979 -15.668 28.218 1.00 56.31 186 ALA A C 1
ATOM 1418 O O . ALA A 1 186 ? 48.971 -15.874 27.514 1.00 56.31 186 ALA A O 1
ATOM 1419 N N . PRO A 1 187 ? 47.205 -14.581 28.026 1.00 51.38 187 PRO A N 1
ATOM 1420 C CA . PRO A 1 187 ? 47.503 -13.587 27.003 1.00 51.38 187 PRO A CA 1
ATOM 1421 C C . PRO A 1 187 ? 48.716 -12.725 27.386 1.00 51.38 187 PRO A C 1
ATOM 1423 O O . PRO A 1 187 ? 48.764 -12.132 28.462 1.00 51.38 187 PRO A O 1
ATOM 1426 N N . ALA A 1 188 ? 49.670 -12.613 26.460 1.00 50.75 188 ALA A N 1
ATOM 1427 C CA . ALA A 1 188 ? 50.750 -11.635 26.514 1.00 50.75 188 ALA A CA 1
ATOM 1428 C C . ALA A 1 188 ? 50.195 -10.200 26.463 1.00 50.75 188 ALA A C 1
ATOM 1430 O O . ALA A 1 188 ? 49.305 -9.888 25.665 1.00 50.75 188 ALA A O 1
ATOM 1431 N N . ALA A 1 189 ? 50.745 -9.324 27.305 1.00 46.50 189 ALA A N 1
ATOM 1432 C CA . ALA A 1 189 ? 50.413 -7.908 27.357 1.00 46.50 189 ALA A CA 1
ATOM 1433 C C . ALA A 1 189 ? 50.705 -7.226 26.008 1.00 46.50 189 ALA A C 1
ATOM 1435 O O . ALA A 1 189 ? 51.845 -7.198 25.546 1.00 46.50 189 ALA A O 1
ATOM 1436 N N . LYS A 1 190 ? 49.676 -6.647 25.379 1.00 46.19 190 LYS A N 1
ATOM 1437 C CA . LYS A 1 190 ? 49.855 -5.683 24.288 1.00 46.19 190 LYS A CA 1
ATOM 1438 C C . LYS A 1 190 ? 50.045 -4.296 24.892 1.00 46.19 190 LYS A C 1
ATOM 1440 O O . LYS A 1 190 ? 49.140 -3.766 25.531 1.00 46.19 190 LYS A O 1
ATOM 1445 N N . SER A 1 191 ? 51.226 -3.729 24.673 1.00 47.81 191 SER A N 1
ATOM 1446 C CA . SER A 1 191 ? 51.579 -2.354 25.015 1.00 47.81 191 SER A CA 1
ATOM 1447 C C . SER A 1 191 ? 50.622 -1.356 24.359 1.00 47.81 191 SER A C 1
ATOM 1449 O O . SER A 1 191 ? 50.391 -1.402 23.149 1.00 47.81 191 SER A O 1
ATOM 1451 N N . ALA A 1 192 ? 50.077 -0.444 25.162 1.00 44.75 192 ALA A N 1
ATOM 1452 C CA . ALA A 1 192 ? 49.306 0.696 24.685 1.00 44.75 192 ALA A CA 1
ATOM 1453 C C . ALA A 1 192 ? 50.223 1.700 23.954 1.00 44.75 192 ALA A C 1
ATOM 1455 O O . ALA A 1 192 ? 51.359 1.909 24.391 1.00 44.75 192 ALA A O 1
ATOM 1456 N N . PRO A 1 193 ? 49.772 2.347 22.864 1.00 46.88 193 PRO A N 1
ATOM 1457 C CA . PRO A 1 193 ? 50.536 3.416 22.236 1.00 46.88 193 PRO A CA 1
ATOM 1458 C C . PRO A 1 193 ? 50.544 4.674 23.117 1.00 46.88 193 PRO A C 1
ATOM 1460 O O . PRO A 1 193 ? 49.519 5.081 23.664 1.00 46.88 193 PRO A O 1
ATOM 1463 N N . ALA A 1 194 ? 51.720 5.294 23.231 1.00 54.66 194 ALA A N 1
ATOM 1464 C CA . ALA A 1 194 ? 51.936 6.533 23.965 1.00 54.66 194 ALA A CA 1
ATOM 1465 C C . ALA A 1 194 ? 51.100 7.688 23.386 1.00 54.66 194 ALA A C 1
ATOM 1467 O O . ALA A 1 194 ? 51.117 7.958 22.183 1.00 54.66 194 ALA A O 1
ATOM 1468 N N . ASN A 1 195 ? 50.390 8.381 24.272 1.00 53.56 195 ASN A N 1
ATOM 1469 C CA . ASN A 1 195 ? 49.611 9.573 23.975 1.00 53.56 195 ASN A CA 1
ATOM 1470 C C . ASN A 1 195 ? 50.570 10.755 23.729 1.00 53.56 195 ASN A C 1
ATOM 1472 O O . ASN A 1 195 ? 51.287 11.164 24.643 1.00 53.56 195 ASN A O 1
ATOM 1476 N N . VAL A 1 196 ? 50.632 11.277 22.500 1.00 55.22 196 VAL A N 1
ATOM 1477 C CA . VAL A 1 196 ? 51.443 12.461 22.165 1.00 55.22 196 VAL A CA 1
ATOM 1478 C C . VAL A 1 196 ? 50.561 13.704 22.313 1.00 55.22 196 VAL A C 1
ATOM 1480 O O . VAL A 1 196 ? 49.584 13.826 21.572 1.00 55.22 196 VAL A O 1
ATOM 1483 N N . PRO A 1 197 ? 50.872 14.639 23.227 1.00 55.97 197 PRO A N 1
ATOM 1484 C CA . PRO A 1 197 ? 50.057 15.831 23.419 1.00 55.97 197 PRO A CA 1
ATOM 1485 C C . PRO A 1 197 ? 50.140 16.779 22.213 1.00 55.97 197 PRO A C 1
ATOM 1487 O O . PRO A 1 197 ? 51.197 16.963 21.594 1.00 55.97 197 PRO A O 1
ATOM 1490 N N . ALA A 1 198 ? 49.001 17.393 21.892 1.00 53.88 198 ALA A N 1
ATOM 1491 C CA . ALA A 1 198 ? 48.870 18.399 20.846 1.00 53.88 198 ALA A CA 1
ATOM 1492 C C . ALA A 1 198 ? 49.753 19.614 21.181 1.00 53.88 198 ALA A C 1
ATOM 1494 O O . ALA A 1 198 ? 49.517 20.315 22.160 1.00 53.88 198 ALA A O 1
ATOM 1495 N N . GLY A 1 199 ? 50.806 19.816 20.387 1.00 56.94 199 GLY A N 1
ATOM 1496 C CA . GLY A 1 199 ? 51.821 20.855 20.607 1.00 56.94 199 GLY A CA 1
ATOM 1497 C C . GLY A 1 199 ? 53.237 20.440 20.196 1.00 56.94 199 GLY A C 1
ATOM 1498 O O . GLY A 1 199 ? 54.107 21.291 20.042 1.00 56.94 199 GLY A O 1
ATOM 1499 N N . SER A 1 200 ? 53.482 19.146 19.960 1.00 56.00 200 SER A N 1
ATOM 1500 C CA . SER A 1 200 ? 54.787 18.672 19.482 1.00 56.00 200 SER A CA 1
ATOM 1501 C C . SER A 1 200 ? 55.008 18.956 17.982 1.00 56.00 200 SER A C 1
ATOM 1503 O O . SER A 1 200 ? 54.097 18.733 17.176 1.00 56.00 200 SER A O 1
ATOM 1505 N N . PRO A 1 201 ? 56.229 19.339 17.551 1.00 56.97 201 PRO A N 1
ATOM 1506 C CA . PRO A 1 201 ? 56.577 19.543 16.137 1.00 56.97 201 PRO A CA 1
ATOM 1507 C C . PRO A 1 201 ? 56.411 18.284 15.260 1.00 56.97 201 PRO A C 1
ATOM 1509 O O . PRO A 1 201 ? 56.386 18.380 14.031 1.00 56.97 201 PRO A O 1
ATOM 1512 N N . ALA A 1 202 ? 56.250 17.101 15.867 1.00 59.56 202 ALA A N 1
ATOM 1513 C CA . ALA A 1 202 ? 55.891 15.862 15.176 1.00 59.56 202 ALA A CA 1
ATOM 1514 C C . ALA A 1 202 ? 54.420 15.828 14.702 1.00 59.56 202 ALA A C 1
ATOM 1516 O O . ALA A 1 202 ? 54.119 15.213 13.679 1.00 59.56 202 ALA A O 1
ATOM 1517 N N . PHE A 1 203 ? 53.510 16.527 15.391 1.00 56.09 203 PHE A N 1
ATOM 1518 C CA . PHE A 1 203 ? 52.095 16.621 15.014 1.00 56.09 203 PHE A CA 1
ATOM 1519 C C . PHE A 1 203 ? 51.903 17.507 13.772 1.00 56.09 203 PHE A C 1
ATOM 1521 O O . PHE A 1 203 ? 51.206 17.125 12.832 1.00 56.09 203 PHE A O 1
ATOM 1528 N N . ALA A 1 204 ? 52.624 18.632 13.702 1.00 57.59 204 ALA A N 1
ATOM 1529 C CA . ALA A 1 204 ? 52.596 19.543 12.553 1.00 57.59 204 ALA A CA 1
ATOM 1530 C C . ALA A 1 204 ? 53.108 18.889 11.252 1.00 57.59 204 ALA A C 1
ATOM 1532 O O . ALA A 1 204 ? 52.609 19.189 10.167 1.00 57.59 204 ALA A O 1
ATOM 1533 N N . ARG A 1 205 ? 54.060 17.946 11.349 1.00 59.22 205 ARG A N 1
ATOM 1534 C CA . ARG A 1 205 ? 54.563 17.181 10.193 1.00 59.22 205 ARG A CA 1
ATOM 1535 C C . ARG A 1 205 ? 53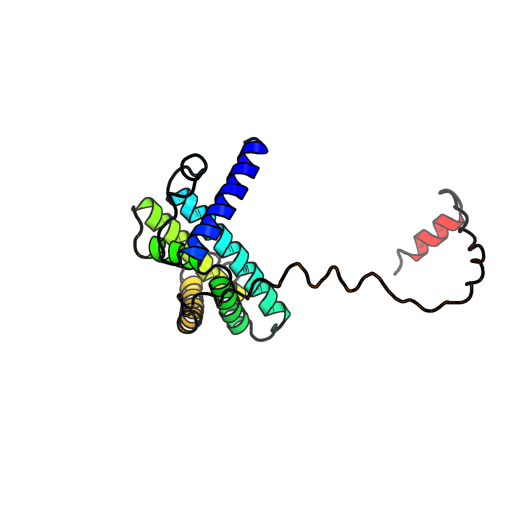.551 16.168 9.649 1.00 59.22 205 ARG A C 1
ATOM 1537 O O . ARG A 1 205 ? 53.502 15.974 8.439 1.00 59.22 205 ARG A O 1
ATOM 1544 N N . ARG A 1 206 ? 52.720 15.560 10.505 1.00 58.69 206 ARG A N 1
ATOM 1545 C CA . ARG A 1 206 ? 51.669 14.618 10.075 1.00 58.69 206 ARG A CA 1
ATOM 1546 C C . ARG A 1 206 ? 50.484 15.312 9.401 1.00 58.69 206 ARG A C 1
ATOM 1548 O O . ARG A 1 206 ? 49.961 14.785 8.428 1.00 58.69 206 ARG A O 1
ATOM 1555 N N . LEU A 1 207 ? 50.108 16.505 9.860 1.00 55.28 207 LEU A N 1
ATOM 1556 C CA . LEU A 1 207 ? 48.991 17.267 9.283 1.00 55.28 207 LEU A CA 1
ATOM 1557 C C . LEU A 1 207 ? 49.294 17.805 7.875 1.00 55.28 207 LEU A C 1
ATOM 1559 O O . LEU A 1 207 ? 48.409 17.840 7.029 1.00 55.28 207 LEU A O 1
ATOM 1563 N N . ARG A 1 208 ? 50.555 18.158 7.589 1.00 55.34 208 ARG A N 1
ATOM 1564 C CA . ARG A 1 208 ? 50.956 18.670 6.269 1.00 55.34 208 ARG A CA 1
ATOM 1565 C C . ARG A 1 208 ? 51.019 17.578 5.185 1.00 55.34 208 ARG A C 1
ATOM 1567 O O . ARG A 1 208 ? 50.864 17.896 4.017 1.00 55.34 208 ARG A O 1
ATOM 1574 N N . ALA A 1 209 ? 51.192 16.306 5.559 1.00 54.66 209 ALA A N 1
ATOM 1575 C CA . ALA A 1 209 ? 51.190 15.175 4.622 1.00 54.66 209 ALA A CA 1
ATOM 1576 C C . ALA A 1 209 ? 49.775 14.692 4.242 1.00 54.66 209 ALA A C 1
ATOM 1578 O O . ALA A 1 209 ? 49.599 14.098 3.186 1.00 54.66 209 ALA A O 1
ATOM 1579 N N . ALA A 1 210 ? 48.768 14.958 5.081 1.00 52.50 210 ALA A N 1
ATOM 1580 C CA . ALA A 1 210 ? 47.385 14.528 4.856 1.00 52.50 210 ALA A CA 1
ATOM 1581 C C . ALA A 1 210 ? 46.551 15.509 4.007 1.00 52.50 210 ALA A C 1
ATOM 1583 O O . ALA A 1 210 ? 45.445 15.171 3.613 1.00 52.50 210 ALA A O 1
ATOM 1584 N N . LEU A 1 211 ? 47.063 16.715 3.737 1.00 50.22 211 LEU A N 1
ATOM 1585 C CA . LEU A 1 211 ? 46.383 17.756 2.950 1.00 50.22 211 LEU A CA 1
ATOM 1586 C C . LEU A 1 211 ? 46.988 17.936 1.544 1.00 50.22 211 LEU A C 1
ATOM 1588 O O . LEU A 1 211 ? 46.745 18.941 0.883 1.00 50.22 211 LEU A O 1
ATOM 1592 N N . SER A 1 212 ? 47.822 16.996 1.097 1.00 54.59 212 SER A N 1
ATOM 1593 C CA . SER A 1 212 ? 48.431 16.998 -0.244 1.00 54.59 212 SER A CA 1
ATOM 1594 C C . SER A 1 212 ? 48.230 15.673 -0.992 1.00 54.59 212 SER A C 1
ATOM 1596 O O . SER A 1 212 ? 48.975 15.385 -1.925 1.00 54.59 212 SER A O 1
ATOM 1598 N N . ALA A 1 213 ? 47.230 14.889 -0.586 1.00 46.41 213 ALA A N 1
ATOM 1599 C CA . ALA A 1 213 ? 46.699 13.725 -1.294 1.00 46.41 213 ALA A CA 1
ATOM 1600 C C . ALA A 1 213 ? 45.189 13.920 -1.471 1.00 46.41 213 ALA A C 1
ATOM 1602 O O . ALA A 1 213 ? 44.674 13.508 -2.530 1.00 46.41 213 ALA A O 1
#

Sequence (213 aa):
MTWKAYHRRAEVLRQVAAAVDLRRDGTLPTDVPGVAETFTDDLDLIGALHLRWHQRLVGQIEQHQQHHPTDLEASVRDGWLAAARALPGIRLVVDEAMAHPSDERTARALARATLKERSQLALLAGLASPTSAGDERAAVVGARIERDARELWAPGAPMPTAPAAPAAALHRRAVGDVPDRPARPAPAAKSAPANVPAGSPAFARRLRAALSA

Foldseek 3Di:
DDPVLVVLLVVQLVQQLVVLLVVLPLDRPCVRPSNVVNAVDSLRSLVSLLVVLLVQLVVLLVVLCVVVVPQQLVSSLVSNLVSCVVRVSSVSNLVCCQVDPPDPVSVVVSVQSLLQSLLVSCVSRVNDDPVCRSPPVSSVVSVVSNVVSVVVDDRDPDDPPPPPPPPPPVPPPPDDDDPDDDDDDDDDDDDDDDDDDDPDPVVVVVVVVVVPD